Protein AF-A0A969M6L4-F1 (afdb_monomer)

pLDDT: mean 71.06, std 25.22, range [25.69, 98.31]

Mean predicted aligned error: 13.87 Å

Secondary structure (DSSP, 8-state):
---EEEEES-TTSTTTGGGSPTT-BSEEEE-PPPPHHHHHHHHHTTS--TTS-----S-SSPPPPTTHHHHHHHHHHHHBSSEEEEE--GGGHHHHHHHHHHTT-EEEEEEEEEESSPPP-TT-SSPPP-EEEEEEEE-SSS----TTTT--SEEEE--GGGGGTS--SSTTPPPHHHHHHHHHHH--TTPEEEETT-TTSHHHHHHHHTT-EEEEEESSHHHHHHHHHHHHHHHHHHTT--HHHHHHHHHHHHHHHHTS-TTS-TTTHHHHHHHHHHHT-TTS---TTTT-SHHHHHHHHHHHHHHGGGGSPPPPPPGGGS--

Solvent-accessible surface area (backbone atoms only — not comparable to full-atom values): 18231 Å² total; per-residue (Å²): 132,72,53,65,47,63,43,77,36,61,35,82,39,76,87,28,58,73,61,52,57,72,51,67,33,39,22,35,52,35,53,61,59,50,47,63,62,62,44,47,55,38,35,63,64,38,64,83,57,90,93,59,93,74,64,92,43,51,65,97,67,76,46,52,52,80,81,50,50,48,58,52,30,31,48,54,29,45,27,22,45,36,37,38,38,35,44,40,50,84,86,40,49,64,59,53,45,54,31,32,40,76,40,60,18,46,70,74,46,77,29,38,38,36,37,75,61,48,64,76,44,88,82,69,84,57,86,48,77,40,68,44,38,27,45,35,28,34,27,46,89,78,86,86,84,65,66,51,75,87,61,70,64,59,46,78,26,56,54,30,22,68,79,50,82,68,53,60,90,39,99,82,50,65,22,50,67,42,34,37,52,51,49,54,32,61,48,54,75,65,34,36,38,33,18,62,43,34,48,62,27,38,59,51,35,29,21,58,79,60,42,18,19,27,40,32,14,19,65,50,69,67,37,36,53,49,13,51,55,52,40,51,54,50,53,40,62,74,68,69,57,72,50,81,63,51,54,58,50,55,50,54,53,48,48,67,48,52,78,64,67,88,82,83,71,76,75,74,57,59,60,58,58,53,49,51,62,54,66,72,36,82,80,48,72,72,56,71,71,74,53,54,62,83,66,19,53,55,50,49,51,53,48,49,64,73,48,46,61,76,77,48,81,75,77,76,76,65,87,78,74,83,76,128

Radius of gyration: 21.18 Å; Cα contacts (8 Å, |Δi|>4): 499; chains: 1; bounding box: 56×57×50 Å

Sequence (324 aa):
MTHVSLHLGDCLAPGGLAALADRSVGVVITDPPFDERAHRAAVETGERIPGKRSVDGALPFAPLDAQALPELARQLVRVTKRWIVVFVGERQIEAWSQVLEAGGARVVRVGVALRSNPRPQMSGDRPAPAVDPLVIAYAAPGRMKWNGRGKPAWWEAPQARFDTGGKAMHPTQKSLHLMRSLVTDFSEPGELVCDPFAGSGSTAIACVELNRAFLGWEIDPNYHALAGVRIGLARETLQGHGWRNRFLRRWSIGRRSAERGWRARMSGCRSFFFNELVAWAPDTVCSATFWQGADGMLRAIRFMDRYNHLFRPFPRLPSWWTAC

Nearest PDB structures (foldseek):
  5hfj-assembly1_B  TM=8.564E-01  e=9.872E-15  Helicobacter pylori 26695
  5hfj-assembly2_C  TM=8.265E-01  e=4.166E-15  Helicobacter pylori 26695
  5hfj-assembly4_G  TM=8.202E-01  e=3.917E-15  Helicobacter pylori 26695
  8urk-assembly1_B  TM=7.272E-01  e=2.068E-14  Burkholderia cenocepacia
  2zif-assembly1_A  TM=6.450E-01  e=9.442E-13  Thermus thermophilus

Structure (mmCIF, N/CA/C/O backbone):
data_AF-A0A969M6L4-F1
#
_entry.id   AF-A0A969M6L4-F1
#
loop_
_atom_site.group_PDB
_atom_site.id
_atom_site.type_symbol
_atom_site.label_atom_id
_atom_site.label_alt_id
_atom_site.label_comp_id
_atom_site.label_asym_id
_atom_site.label_entity_id
_atom_site.label_seq_id
_atom_site.pdbx_PDB_ins_code
_atom_site.Cartn_x
_atom_site.Cartn_y
_atom_site.Cartn_z
_atom_site.occupancy
_atom_site.B_iso_or_equiv
_atom_site.auth_seq_id
_atom_site.auth_comp_id
_atom_site.auth_asym_id
_atom_site.auth_atom_id
_atom_site.pdbx_PDB_model_num
ATOM 1 N N . MET A 1 1 ? 4.345 -10.763 18.821 1.00 56.38 1 MET A N 1
ATOM 2 C CA . MET A 1 1 ? 4.955 -10.572 17.484 1.00 56.38 1 MET A CA 1
ATOM 3 C C . MET A 1 1 ? 3.926 -9.946 16.560 1.00 56.38 1 MET A C 1
ATOM 5 O O . MET A 1 1 ? 2.743 -10.208 16.731 1.00 56.38 1 MET A O 1
ATOM 9 N N . THR A 1 2 ? 4.358 -9.111 15.621 1.00 74.56 2 THR A N 1
ATOM 10 C CA . THR A 1 2 ? 3.469 -8.411 14.687 1.00 74.56 2 THR A CA 1
ATOM 11 C C . THR A 1 2 ? 2.928 -9.378 13.624 1.00 74.56 2 THR A C 1
ATOM 13 O O . THR A 1 2 ? 3.700 -10.013 12.894 1.00 74.56 2 THR A O 1
ATOM 16 N N . HIS A 1 3 ? 1.602 -9.522 13.555 1.00 89.56 3 HIS A N 1
ATOM 17 C CA . HIS A 1 3 ? 0.924 -10.430 12.626 1.00 89.56 3 HIS A CA 1
ATOM 18 C C . HIS A 1 3 ? 0.999 -9.891 11.188 1.00 89.56 3 HIS A C 1
ATOM 20 O O . HIS A 1 3 ? 0.599 -8.760 10.936 1.00 89.56 3 HIS A O 1
ATOM 26 N N . VAL A 1 4 ? 1.526 -10.681 10.249 1.00 93.31 4 VAL A N 1
ATOM 27 C CA . VAL A 1 4 ? 1.656 -10.317 8.823 1.00 93.31 4 VAL A CA 1
ATOM 28 C C . VAL A 1 4 ? 1.209 -11.509 8.002 1.00 93.31 4 VAL A C 1
ATOM 30 O O . VAL A 1 4 ? 1.794 -12.585 8.138 1.00 93.31 4 VAL A O 1
ATOM 33 N N . SER A 1 5 ? 0.219 -11.288 7.145 1.00 94.50 5 SER A N 1
ATOM 34 C CA . SER A 1 5 ? -0.345 -12.287 6.243 1.00 94.50 5 SER A CA 1
ATOM 35 C C . SER A 1 5 ? -0.292 -11.769 4.812 1.00 94.50 5 SER A C 1
ATOM 37 O O . SER A 1 5 ? -0.778 -10.678 4.523 1.00 94.50 5 SER A O 1
ATOM 39 N N . LEU A 1 6 ? 0.322 -12.548 3.921 1.00 94.25 6 LEU A N 1
ATOM 40 C CA . LEU A 1 6 ? 0.402 -12.255 2.493 1.00 94.25 6 LEU A CA 1
ATOM 41 C C . LEU A 1 6 ? -0.113 -13.464 1.709 1.00 94.25 6 LEU A C 1
ATOM 43 O O . LEU A 1 6 ? 0.488 -14.541 1.753 1.00 94.25 6 LEU A O 1
ATOM 47 N N . HIS A 1 7 ? -1.209 -13.277 0.987 1.00 93.88 7 HIS A N 1
ATOM 48 C CA . HIS A 1 7 ? -1.897 -14.322 0.239 1.00 93.88 7 HIS A CA 1
ATOM 49 C C . HIS A 1 7 ? -1.545 -14.251 -1.250 1.00 93.88 7 HIS A C 1
ATOM 51 O O . HIS A 1 7 ? -1.440 -13.167 -1.818 1.00 93.88 7 HIS A O 1
ATOM 57 N N . LEU A 1 8 ? -1.361 -15.414 -1.876 1.00 92.06 8 LEU A N 1
ATOM 58 C CA . LEU A 1 8 ? -1.207 -15.525 -3.326 1.00 92.06 8 LEU A CA 1
ATOM 59 C C . LEU A 1 8 ? -2.591 -15.659 -3.963 1.00 92.06 8 LEU A C 1
ATOM 61 O O . LEU A 1 8 ? -3.334 -16.576 -3.606 1.00 92.06 8 LEU A O 1
ATOM 65 N N . GLY A 1 9 ? -2.916 -14.783 -4.910 1.00 89.44 9 GLY A N 1
ATOM 66 C CA . GLY A 1 9 ? -4.150 -14.847 -5.691 1.00 89.44 9 GLY A CA 1
ATOM 67 C C . GLY A 1 9 ? -4.829 -13.496 -5.877 1.00 89.44 9 GLY A C 1
ATOM 68 O O . GLY A 1 9 ? -4.320 -12.456 -5.466 1.00 89.44 9 GLY A O 1
ATOM 69 N N . ASP A 1 10 ? -5.999 -13.535 -6.509 1.00 88.69 10 ASP A N 1
ATOM 70 C CA . ASP A 1 10 ? -6.836 -12.360 -6.737 1.00 88.69 10 ASP A CA 1
ATOM 71 C C . ASP A 1 10 ? -7.520 -11.910 -5.434 1.00 88.69 10 ASP A C 1
ATOM 73 O O . ASP A 1 10 ? -8.162 -12.703 -4.738 1.00 88.69 10 ASP A O 1
ATOM 77 N N . CYS A 1 11 ? -7.399 -10.622 -5.113 1.00 90.62 11 CYS A N 1
ATOM 78 C CA . CYS A 1 11 ? -8.032 -10.027 -3.943 1.00 90.62 11 CYS A CA 1
ATOM 79 C C . CYS A 1 11 ? -9.564 -9.945 -4.053 1.00 90.62 11 CYS A C 1
ATOM 81 O O . CYS A 1 11 ? -10.230 -9.835 -3.023 1.00 90.62 11 CYS A O 1
ATOM 83 N N . LEU A 1 12 ? -10.134 -10.024 -5.259 1.00 89.81 12 LEU A N 1
ATOM 84 C CA . LEU A 1 12 ? -11.582 -10.042 -5.494 1.00 89.81 12 LEU A CA 1
ATOM 85 C C . LEU A 1 12 ? -12.170 -11.456 -5.573 1.00 89.81 12 LEU A C 1
ATOM 87 O O . LEU A 1 12 ? -13.391 -11.608 -5.630 1.00 89.81 12 LEU A O 1
ATOM 91 N N . ALA A 1 13 ? -11.337 -12.500 -5.519 1.00 88.81 13 ALA A N 1
ATOM 92 C CA . ALA A 1 13 ? -11.827 -13.870 -5.430 1.00 88.81 13 ALA A CA 1
ATOM 93 C C . ALA A 1 13 ? -12.662 -14.083 -4.144 1.00 88.81 13 ALA A C 1
ATOM 95 O O . ALA A 1 13 ? -12.470 -13.368 -3.157 1.00 88.81 13 ALA A O 1
ATOM 96 N N . PRO A 1 14 ? -13.539 -15.108 -4.082 1.00 86.50 14 PRO A N 1
ATOM 97 C CA . PRO A 1 14 ? -14.382 -15.361 -2.908 1.00 86.50 14 PRO A CA 1
ATOM 98 C C . PRO A 1 14 ? -13.619 -15.499 -1.580 1.00 86.50 14 PRO A C 1
ATOM 100 O O . PRO A 1 14 ? -14.152 -15.144 -0.537 1.00 86.50 14 PRO A O 1
ATOM 103 N N . GLY A 1 15 ? -12.368 -15.977 -1.614 1.00 86.81 15 GLY A N 1
ATOM 104 C CA . GLY A 1 15 ? -11.477 -16.073 -0.447 1.00 86.81 15 GLY A CA 1
ATOM 105 C C . GLY A 1 15 ? -10.629 -14.824 -0.164 1.00 86.81 15 GLY A C 1
ATOM 106 O O . GLY A 1 15 ? -9.764 -14.866 0.708 1.00 86.81 15 GLY A O 1
ATOM 107 N N . GLY A 1 16 ? -10.818 -13.747 -0.928 1.00 91.75 16 GLY A N 1
ATOM 108 C CA . GLY A 1 16 ? -10.107 -12.478 -0.798 1.00 91.75 16 GLY A CA 1
ATOM 109 C C . GLY A 1 16 ? -10.841 -11.485 0.104 1.00 91.75 16 GLY A C 1
ATOM 110 O O . GLY A 1 16 ? -11.293 -11.822 1.199 1.00 91.75 16 GLY A O 1
ATOM 111 N N . LEU A 1 17 ? -10.996 -10.248 -0.366 1.00 93.44 17 LEU A N 1
ATOM 112 C CA . LEU A 1 17 ? -11.657 -9.165 0.365 1.00 93.44 17 LEU A CA 1
ATOM 113 C C . LEU A 1 17 ? -13.103 -9.504 0.741 1.00 93.44 17 LEU A C 1
ATOM 115 O O . LEU A 1 17 ? -13.544 -9.146 1.831 1.00 93.44 17 LEU A O 1
ATOM 119 N N . ALA A 1 18 ? -13.827 -10.225 -0.121 1.00 92.88 18 ALA A N 1
ATOM 120 C CA . ALA A 1 18 ? -15.212 -10.625 0.126 1.00 92.88 18 ALA A CA 1
ATOM 121 C C . ALA A 1 18 ? -15.375 -11.522 1.369 1.00 92.88 18 ALA A C 1
ATOM 123 O O . ALA A 1 18 ? -16.411 -11.454 2.025 1.00 92.88 18 ALA A O 1
ATOM 124 N N . ALA A 1 19 ? -14.351 -12.304 1.728 1.00 94.19 19 ALA A N 1
ATOM 125 C CA . ALA A 1 19 ? -14.365 -13.164 2.913 1.00 94.19 19 ALA A CA 1
ATOM 126 C C . ALA A 1 19 ? -14.129 -12.402 4.227 1.00 94.19 19 ALA A C 1
ATOM 128 O O . ALA A 1 19 ? -14.376 -12.937 5.308 1.00 94.19 19 ALA A O 1
ATOM 129 N N . LEU A 1 20 ? -13.630 -11.165 4.163 1.00 95.38 20 LEU A N 1
ATOM 130 C CA . LEU A 1 20 ? -13.396 -10.363 5.357 1.00 95.38 20 LEU A CA 1
ATOM 131 C C . LEU A 1 20 ? -14.712 -9.838 5.927 1.00 95.38 20 LEU A C 1
ATOM 133 O O . LEU A 1 20 ? -15.581 -9.377 5.186 1.00 95.38 20 LEU A O 1
ATOM 137 N N . ALA A 1 21 ? -14.820 -9.814 7.255 1.00 96.19 21 ALA A N 1
ATOM 138 C CA . ALA A 1 21 ? -15.929 -9.156 7.936 1.00 96.19 21 ALA A CA 1
ATOM 139 C C . ALA A 1 21 ? -15.925 -7.638 7.673 1.00 96.19 21 ALA A C 1
ATOM 141 O O . ALA A 1 21 ? -14.871 -7.024 7.455 1.00 96.19 21 ALA A O 1
ATOM 142 N N . ASP A 1 22 ? -17.104 -7.026 7.732 1.00 95.38 22 ASP A N 1
ATOM 143 C CA . ASP A 1 22 ? -17.261 -5.574 7.649 1.00 95.38 22 ASP A CA 1
ATOM 144 C C . ASP A 1 22 ? -16.424 -4.883 8.724 1.00 95.38 22 ASP A C 1
ATOM 146 O O . ASP A 1 22 ? -16.355 -5.335 9.870 1.00 95.38 22 ASP A O 1
ATOM 150 N N . ARG A 1 23 ? -15.786 -3.767 8.353 1.00 94.94 23 ARG A N 1
ATOM 151 C CA . ARG A 1 23 ? -14.968 -2.962 9.269 1.00 94.94 23 ARG A CA 1
ATOM 152 C C . ARG A 1 23 ? -13.949 -3.816 10.040 1.00 94.94 23 ARG A C 1
ATOM 154 O O . ARG A 1 23 ? -13.765 -3.612 11.235 1.00 94.94 23 ARG A O 1
ATOM 161 N N . SER A 1 24 ? -13.291 -4.779 9.397 1.00 95.56 24 SER A N 1
ATOM 162 C CA . SER A 1 24 ? -12.284 -5.656 10.025 1.00 95.56 24 SER A CA 1
ATOM 163 C C . SER A 1 24 ? -10.863 -5.090 9.960 1.00 95.56 24 SER A C 1
ATOM 165 O O . SER A 1 24 ? -10.065 -5.314 10.873 1.00 95.56 24 SER A O 1
ATOM 167 N N . VAL A 1 25 ? -10.559 -4.286 8.943 1.00 95.81 25 VAL A N 1
ATOM 168 C CA . VAL A 1 25 ? -9.245 -3.679 8.708 1.00 95.81 25 VAL A CA 1
ATOM 169 C C . VAL A 1 25 ? -9.218 -2.264 9.276 1.00 95.81 25 VAL A C 1
ATOM 171 O O . VAL A 1 25 ? -10.181 -1.518 9.137 1.00 95.81 25 VAL A O 1
ATOM 174 N N . GLY A 1 26 ? -8.117 -1.854 9.907 1.00 95.88 26 GLY A N 1
ATOM 175 C CA . GLY A 1 26 ? -7.973 -0.483 10.397 1.00 95.88 26 GLY A CA 1
ATOM 176 C C . GLY A 1 26 ? -7.856 0.525 9.255 1.00 95.88 26 GLY A C 1
ATOM 177 O O . GLY A 1 26 ? -8.662 1.454 9.143 1.00 95.88 26 GLY A O 1
ATOM 178 N N . VAL A 1 27 ? -6.867 0.302 8.390 1.00 97.44 27 VAL A N 1
ATOM 179 C CA . VAL A 1 27 ? -6.468 1.214 7.312 1.00 97.44 27 VAL A CA 1
ATOM 180 C C . VAL A 1 27 ? -6.166 0.427 6.039 1.00 97.44 27 VAL A C 1
ATOM 182 O O . VAL A 1 27 ? -5.540 -0.628 6.103 1.00 97.44 27 VAL A O 1
ATOM 185 N N . VAL A 1 28 ? -6.549 0.963 4.884 1.00 98.25 28 VAL A N 1
ATOM 186 C CA . VAL A 1 28 ? -6.096 0.479 3.573 1.00 98.25 28 VAL A CA 1
ATOM 187 C C . VAL A 1 28 ? -5.068 1.452 3.007 1.00 98.25 28 VAL A C 1
ATOM 189 O O . VAL A 1 28 ? -5.323 2.655 2.951 1.00 98.25 28 VAL A O 1
ATOM 192 N N . ILE A 1 29 ? -3.919 0.930 2.575 1.00 97.75 29 ILE A N 1
ATOM 193 C CA . ILE A 1 29 ? -2.914 1.670 1.802 1.00 97.75 29 ILE A CA 1
ATOM 194 C C . ILE A 1 29 ? -2.524 0.784 0.628 1.00 97.75 29 ILE A C 1
ATOM 196 O O . ILE A 1 29 ? -1.996 -0.301 0.856 1.00 97.75 29 ILE A O 1
ATOM 200 N N . THR A 1 30 ? -2.799 1.216 -0.602 1.00 94.75 30 THR A N 1
ATOM 201 C CA . THR A 1 30 ? -2.643 0.330 -1.760 1.00 94.75 30 THR A CA 1
ATOM 202 C C . THR A 1 30 ? -2.329 1.050 -3.072 1.00 94.75 30 THR A C 1
ATOM 204 O O . THR A 1 30 ? -2.637 2.233 -3.226 1.00 94.75 30 THR A O 1
ATOM 207 N N . ASP A 1 31 ? -1.691 0.333 -3.999 1.00 89.81 31 ASP A N 1
ATOM 208 C CA . ASP A 1 31 ? -1.258 0.788 -5.329 1.00 89.81 31 ASP A CA 1
ATOM 209 C C . ASP A 1 31 ? -1.836 -0.141 -6.414 1.00 89.81 31 ASP A C 1
ATOM 211 O O . ASP A 1 31 ? -1.150 -1.051 -6.881 1.00 89.81 31 ASP A O 1
ATOM 215 N N . PRO A 1 32 ? -3.123 0.021 -6.771 1.00 86.25 32 PRO A N 1
ATOM 216 C CA . PRO A 1 32 ? -3.769 -0.787 -7.796 1.00 86.25 32 PRO A CA 1
ATOM 217 C C . PRO A 1 32 ? -3.114 -0.574 -9.170 1.00 86.25 32 PRO A C 1
ATOM 219 O O . PRO A 1 32 ? -2.570 0.501 -9.440 1.00 86.25 32 PRO A O 1
ATOM 222 N N . PRO A 1 33 ? -3.189 -1.566 -10.075 1.00 76.00 33 PRO A N 1
ATOM 223 C CA . PRO A 1 33 ? -2.650 -1.421 -11.419 1.00 76.00 33 PRO A CA 1
ATOM 224 C C . PRO A 1 33 ? -3.331 -0.264 -12.166 1.00 76.00 33 PRO A C 1
ATOM 226 O O . PRO A 1 33 ? -4.550 -0.084 -12.107 1.00 76.00 33 PRO A O 1
ATOM 229 N N . PHE A 1 34 ? -2.526 0.532 -12.873 1.00 67.12 34 PHE A N 1
ATOM 230 C CA . PHE A 1 34 ? -3.002 1.671 -13.660 1.00 67.12 34 PHE A CA 1
ATOM 231 C C . PHE A 1 34 ? -3.828 1.215 -14.877 1.00 67.12 34 PHE A C 1
ATOM 233 O O . PHE A 1 34 ? -3.833 0.042 -15.247 1.00 67.12 34 PHE A O 1
ATOM 240 N N . ASP A 1 35 ? -4.535 2.153 -15.512 1.00 60.84 35 ASP A N 1
ATOM 241 C CA . ASP A 1 35 ? -5.359 1.870 -16.691 1.00 60.84 35 ASP A CA 1
ATOM 242 C C . ASP A 1 35 ? -4.568 1.300 -17.893 1.00 60.84 35 ASP A C 1
ATOM 244 O O . ASP A 1 35 ? -3.339 1.373 -17.994 1.00 60.84 35 ASP A O 1
ATOM 248 N N . GLU A 1 36 ? -5.302 0.739 -18.857 1.00 51.28 36 GLU A N 1
ATOM 249 C CA . GLU A 1 36 ? -4.756 0.108 -20.066 1.00 51.28 36 GLU A CA 1
ATOM 250 C C . GLU A 1 36 ? -3.864 1.051 -20.899 1.00 51.28 36 GLU A C 1
ATOM 252 O O . GLU A 1 36 ? -2.978 0.606 -21.634 1.00 51.28 36 GLU A O 1
ATOM 257 N N . ARG A 1 37 ? -4.044 2.373 -20.784 1.00 49.59 37 ARG A N 1
ATOM 258 C CA . ARG A 1 37 ? -3.241 3.351 -21.523 1.00 49.59 37 ARG A CA 1
ATOM 259 C C . ARG A 1 37 ? -1.913 3.646 -20.830 1.00 49.59 37 ARG A C 1
ATOM 261 O O . ARG A 1 37 ? -0.912 3.801 -21.525 1.00 49.59 37 ARG A O 1
ATOM 268 N N . ALA A 1 38 ? -1.865 3.673 -19.499 1.00 49.25 38 ALA A N 1
ATOM 269 C CA . ALA A 1 38 ? -0.610 3.697 -18.746 1.00 49.25 38 ALA A CA 1
ATOM 270 C C . ALA A 1 38 ? 0.229 2.437 -19.026 1.00 49.25 38 ALA A C 1
ATOM 272 O O . ALA A 1 38 ? 1.449 2.530 -19.184 1.00 49.25 38 ALA A O 1
ATOM 273 N N . HIS A 1 39 ? -0.433 1.287 -19.205 1.00 50.12 39 HIS A N 1
ATOM 274 C CA . HIS A 1 39 ? 0.196 0.068 -19.718 1.00 50.12 39 HIS A CA 1
ATOM 275 C C . HIS A 1 39 ? 0.739 0.248 -21.144 1.00 50.12 39 HIS A C 1
ATOM 277 O O . HIS A 1 39 ? 1.911 -0.043 -21.378 1.00 50.12 39 HIS A O 1
ATOM 283 N N . ARG A 1 40 ? -0.052 0.797 -22.081 1.00 45.53 40 ARG A N 1
ATOM 284 C CA . ARG A 1 40 ? 0.399 1.081 -23.461 1.00 45.53 40 ARG A CA 1
ATOM 285 C C . ARG A 1 40 ? 1.561 2.079 -23.532 1.00 45.53 40 ARG A C 1
ATOM 287 O O . ARG A 1 40 ? 2.510 1.835 -24.266 1.00 45.53 40 ARG A O 1
ATOM 294 N N . ALA A 1 41 ? 1.567 3.140 -22.724 1.00 46.09 41 ALA A N 1
ATOM 295 C CA . ALA A 1 41 ? 2.666 4.113 -22.686 1.00 46.09 41 ALA A CA 1
ATOM 296 C C . ALA A 1 41 ? 3.995 3.501 -22.186 1.00 46.09 41 ALA A C 1
ATOM 298 O O . ALA A 1 41 ? 5.078 3.893 -22.633 1.00 46.09 41 ALA A O 1
ATOM 299 N N . ALA A 1 42 ? 3.928 2.511 -21.287 1.00 48.28 42 ALA A N 1
ATOM 300 C CA . ALA A 1 42 ? 5.084 1.717 -20.862 1.00 48.28 42 ALA A CA 1
ATOM 301 C C . ALA A 1 42 ? 5.558 0.720 -21.941 1.00 48.28 42 ALA A C 1
ATOM 303 O O . ALA A 1 42 ? 6.704 0.277 -21.906 1.00 48.28 42 ALA A O 1
ATOM 304 N N . VAL A 1 43 ? 4.693 0.357 -22.894 1.00 41.69 43 VAL A N 1
ATOM 305 C CA . VAL A 1 43 ? 5.036 -0.473 -24.061 1.00 41.69 43 VAL A CA 1
ATOM 306 C C . VAL A 1 43 ? 5.669 0.384 -25.164 1.00 41.69 43 VAL A C 1
ATOM 308 O O . VAL A 1 43 ? 6.730 0.025 -25.664 1.00 41.69 43 VAL A O 1
ATOM 311 N N . GLU A 1 44 ? 5.093 1.549 -25.483 1.00 36.59 44 GLU A N 1
ATOM 312 C CA . GLU A 1 44 ? 5.595 2.470 -26.523 1.00 36.59 44 GLU A CA 1
ATOM 313 C C . GLU A 1 44 ? 6.986 3.044 -26.196 1.00 36.59 44 GLU A C 1
ATOM 315 O O . GLU A 1 44 ? 7.825 3.207 -27.077 1.00 36.59 44 GLU A O 1
ATOM 320 N N . THR A 1 45 ? 7.294 3.280 -24.916 1.00 41.19 45 THR A N 1
ATOM 321 C CA . THR A 1 45 ? 8.657 3.658 -24.481 1.00 41.19 45 THR A CA 1
ATOM 322 C C . THR A 1 45 ? 9.694 2.534 -24.635 1.00 41.19 45 THR A C 1
ATOM 324 O O . THR A 1 45 ? 10.894 2.791 -24.505 1.00 41.19 45 THR A O 1
ATOM 327 N N . GLY A 1 46 ? 9.252 1.307 -24.927 1.00 37.09 46 GLY A N 1
ATOM 328 C CA . GLY A 1 46 ? 10.088 0.146 -25.220 1.00 37.09 46 GLY A CA 1
ATOM 329 C C . GLY A 1 46 ? 10.479 -0.017 -26.691 1.00 37.09 46 GLY A C 1
ATOM 330 O O . GLY A 1 46 ? 11.313 -0.881 -26.980 1.00 37.09 46 GLY A O 1
ATOM 331 N N . GLU A 1 47 ? 9.933 0.776 -27.624 1.00 34.34 47 GLU A N 1
ATOM 332 C CA . GLU A 1 47 ? 10.334 0.673 -29.029 1.00 34.34 47 GLU A CA 1
ATOM 333 C C . GLU A 1 47 ? 11.791 1.118 -29.226 1.00 34.34 47 GLU A C 1
ATOM 335 O O . GLU A 1 47 ? 12.254 2.193 -28.833 1.00 34.34 47 GLU A O 1
ATOM 340 N N . ARG A 1 48 ? 12.557 0.189 -29.792 1.00 41.44 48 ARG A N 1
ATOM 341 C CA . ARG A 1 48 ? 14.015 0.154 -29.798 1.00 41.44 48 ARG A CA 1
ATOM 342 C C . ARG A 1 48 ? 14.558 1.151 -30.825 1.00 41.44 48 ARG A C 1
ATOM 344 O O . ARG A 1 48 ? 14.706 0.806 -31.991 1.00 41.44 48 ARG A O 1
ATOM 351 N N . ILE A 1 49 ? 14.923 2.364 -30.407 1.00 46.12 49 ILE A N 1
ATOM 352 C CA . ILE A 1 49 ? 15.734 3.252 -31.258 1.00 46.12 49 ILE A CA 1
ATOM 353 C C . ILE A 1 49 ? 17.182 2.722 -31.256 1.00 46.12 49 ILE A C 1
ATOM 355 O O . ILE A 1 49 ? 17.795 2.661 -30.181 1.00 46.12 49 ILE A O 1
ATOM 359 N N . PRO A 1 50 ? 17.765 2.339 -32.410 1.00 36.44 50 PRO A N 1
ATOM 360 C CA . PRO A 1 50 ? 19.144 1.858 -32.473 1.00 36.44 50 PRO A CA 1
ATOM 361 C C . PRO A 1 50 ? 20.116 2.887 -31.872 1.00 36.44 50 PRO A C 1
ATOM 363 O O . PRO A 1 50 ? 20.144 4.041 -32.288 1.00 36.44 50 PRO A O 1
ATOM 366 N N . GLY A 1 51 ? 20.906 2.481 -30.870 1.00 47.53 51 GLY A N 1
ATOM 367 C CA . GLY A 1 51 ? 21.957 3.314 -30.264 1.00 47.53 51 GLY A CA 1
ATOM 368 C C . GLY A 1 51 ? 21.632 3.980 -28.916 1.00 47.53 51 GLY A C 1
ATOM 369 O O . GLY A 1 51 ? 22.546 4.516 -28.291 1.00 47.53 51 GLY A O 1
ATOM 370 N N . LYS A 1 52 ? 20.394 3.911 -28.398 1.00 40.16 52 LYS A N 1
ATOM 371 C CA . LYS A 1 52 ? 20.062 4.367 -27.027 1.00 40.16 52 LYS A CA 1
ATOM 372 C C . LYS A 1 52 ? 19.799 3.181 -26.087 1.00 40.16 52 LYS A C 1
ATOM 374 O O . LYS A 1 52 ? 19.136 2.220 -26.461 1.00 40.16 52 LYS A O 1
ATOM 379 N N . ARG A 1 53 ? 20.309 3.240 -24.844 1.00 34.12 53 ARG A N 1
ATOM 380 C CA . ARG A 1 53 ? 19.944 2.292 -23.767 1.00 34.12 53 ARG A CA 1
ATOM 381 C C . ARG A 1 53 ? 18.457 2.479 -23.435 1.00 34.12 53 ARG A C 1
ATOM 383 O O . ARG A 1 53 ? 18.115 3.449 -22.763 1.00 34.12 53 ARG A O 1
ATOM 390 N N . SER A 1 54 ? 17.597 1.576 -23.899 1.00 36.84 54 SER A N 1
ATOM 391 C CA . SER A 1 54 ? 16.200 1.490 -23.464 1.00 36.84 54 SER A CA 1
ATOM 392 C C . SER A 1 54 ? 16.117 0.814 -22.091 1.00 36.84 54 SER A C 1
ATOM 394 O O . SER A 1 54 ? 16.924 -0.057 -21.761 1.00 36.84 54 SER A O 1
ATOM 396 N N . VAL A 1 55 ? 15.164 1.252 -21.270 1.00 40.94 55 VAL A N 1
ATOM 397 C CA . VAL A 1 55 ? 14.781 0.583 -20.019 1.00 40.94 55 VAL A CA 1
ATOM 398 C C . VAL A 1 55 ? 13.535 -0.236 -20.343 1.00 40.94 55 VAL A C 1
ATOM 400 O O . VAL A 1 55 ? 12.648 0.299 -20.997 1.00 40.94 55 VAL A O 1
ATOM 403 N N . ASP A 1 56 ? 13.529 -1.511 -19.951 1.00 40.06 56 ASP A N 1
ATOM 404 C CA . ASP A 1 56 ? 12.562 -2.544 -20.352 1.00 40.06 56 ASP A CA 1
ATOM 405 C C . ASP A 1 56 ? 11.106 -2.048 -20.453 1.00 40.06 56 ASP A C 1
ATOM 407 O O . ASP A 1 56 ? 10.555 -1.502 -19.494 1.00 40.06 56 ASP A O 1
ATOM 411 N N . GLY A 1 57 ? 10.521 -2.236 -21.641 1.00 47.75 57 GLY A N 1
ATOM 412 C CA . GLY A 1 57 ? 9.139 -1.905 -21.975 1.00 47.75 57 GLY A CA 1
ATOM 413 C C . GLY A 1 57 ? 8.176 -3.064 -21.715 1.00 47.75 57 GLY A C 1
ATOM 414 O O . GLY A 1 57 ? 8.569 -4.229 -21.760 1.00 47.75 57 GLY A O 1
ATOM 415 N N . ALA A 1 58 ? 6.914 -2.696 -21.491 1.00 43.09 58 ALA A N 1
ATOM 416 C CA . ALA A 1 58 ? 5.782 -3.493 -21.001 1.00 43.09 58 ALA A CA 1
ATOM 417 C C . ALA A 1 58 ? 5.776 -3.762 -19.480 1.00 43.09 58 ALA A C 1
ATOM 419 O O . ALA A 1 58 ? 6.633 -4.453 -18.929 1.00 43.09 58 ALA A O 1
ATOM 420 N N . LEU A 1 59 ? 4.754 -3.231 -18.792 1.00 46.09 59 LEU A N 1
ATOM 421 C CA . LEU A 1 59 ? 4.422 -3.628 -17.419 1.00 46.09 59 LEU A CA 1
ATOM 422 C C . LEU A 1 59 ? 3.853 -5.065 -17.443 1.00 46.09 59 LEU A C 1
ATOM 424 O O . LEU A 1 59 ? 2.953 -5.327 -18.238 1.00 46.09 59 LEU A O 1
ATOM 428 N N . PRO A 1 60 ? 4.335 -5.993 -16.596 1.00 50.41 60 PRO A N 1
ATOM 429 C CA . PRO A 1 60 ? 4.042 -7.429 -16.688 1.00 50.41 60 PRO A CA 1
ATOM 430 C C . PRO A 1 60 ? 2.682 -7.854 -16.101 1.00 50.41 60 PRO A C 1
ATOM 432 O O . PRO A 1 60 ? 2.457 -9.043 -15.907 1.00 50.41 60 PRO A O 1
ATOM 435 N N . PHE A 1 61 ? 1.788 -6.914 -15.790 1.00 50.34 61 PHE A N 1
ATOM 436 C CA . PHE A 1 61 ? 0.490 -7.182 -15.159 1.00 50.34 61 PHE A CA 1
ATOM 437 C C . PHE A 1 61 ? -0.670 -6.635 -16.002 1.00 50.34 61 PHE A C 1
ATOM 439 O O . PHE A 1 61 ? -0.465 -5.770 -16.852 1.00 50.34 61 PHE A O 1
ATOM 446 N N . ALA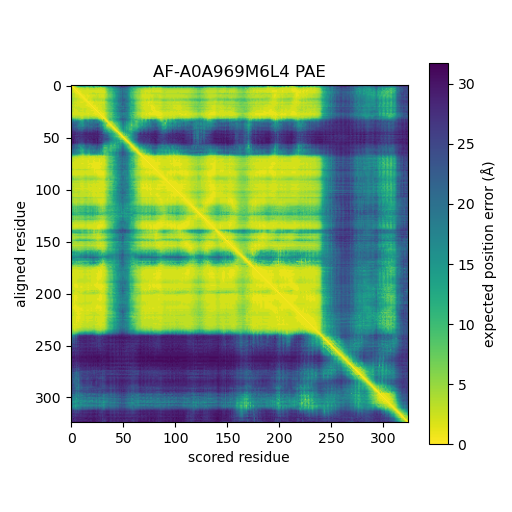 A 1 62 ? -1.879 -7.169 -15.807 1.00 52.28 62 ALA A N 1
ATOM 447 C CA . ALA A 1 62 ? -3.073 -6.689 -16.499 1.00 52.28 62 ALA A CA 1
ATOM 448 C C . ALA A 1 62 ? -3.545 -5.347 -15.898 1.00 52.28 62 ALA A C 1
ATOM 450 O O . ALA A 1 62 ? -3.454 -5.174 -14.678 1.00 52.28 62 ALA A O 1
ATOM 451 N N . PRO A 1 63 ? -4.047 -4.404 -16.717 1.00 57.75 63 PRO A N 1
ATOM 452 C CA . PRO A 1 63 ? -4.655 -3.180 -16.207 1.00 57.75 63 PRO A CA 1
ATOM 453 C C . PRO A 1 63 ? -5.908 -3.503 -15.389 1.00 57.75 63 PRO A C 1
ATOM 455 O O . PRO A 1 63 ? -6.575 -4.511 -15.635 1.00 57.75 63 PRO A O 1
ATOM 458 N N . LEU A 1 64 ? -6.257 -2.632 -14.440 1.00 61.75 64 LEU A N 1
ATOM 459 C CA . LEU A 1 64 ? -7.534 -2.750 -13.740 1.00 61.75 64 LEU A CA 1
ATOM 460 C C . LEU A 1 64 ? -8.673 -2.554 -14.752 1.00 61.75 64 LEU A C 1
ATOM 462 O O . LEU A 1 64 ? -8.785 -1.485 -15.355 1.00 61.75 64 LEU A O 1
ATOM 466 N N . ASP A 1 65 ? -9.507 -3.577 -14.941 1.00 63.50 65 ASP A N 1
ATOM 467 C CA . ASP A 1 65 ? -10.722 -3.460 -15.747 1.00 63.50 65 ASP A CA 1
ATOM 468 C C . ASP A 1 65 ? -11.626 -2.379 -15.130 1.00 63.50 65 ASP A C 1
ATOM 470 O O . ASP A 1 65 ? -11.888 -2.380 -13.922 1.00 63.50 65 ASP A O 1
ATOM 474 N N . ALA A 1 66 ? -12.114 -1.448 -15.952 1.00 59.81 66 ALA A N 1
ATOM 475 C CA . ALA A 1 66 ? -13.039 -0.402 -15.524 1.00 59.81 66 ALA A CA 1
ATOM 476 C C . ALA A 1 66 ? -14.303 -0.983 -14.858 1.00 59.81 66 ALA A C 1
ATOM 478 O O . ALA A 1 66 ? -14.906 -0.325 -14.010 1.00 59.81 66 ALA A O 1
ATOM 479 N N . GLN A 1 67 ? -14.671 -2.225 -15.193 1.00 63.88 67 GLN A N 1
ATOM 480 C CA . GLN A 1 67 ? -15.776 -2.965 -14.578 1.00 63.88 67 GLN A CA 1
ATOM 481 C C . GLN A 1 67 ? -15.463 -3.448 -13.148 1.00 63.88 67 GLN A C 1
ATOM 483 O O . GLN A 1 67 ? -16.369 -3.554 -12.325 1.00 63.88 67 GLN A O 1
ATOM 488 N N . ALA A 1 68 ? -14.193 -3.717 -12.825 1.00 77.31 68 ALA A N 1
ATOM 489 C CA . ALA A 1 68 ? -13.773 -4.234 -11.518 1.00 77.31 68 ALA A CA 1
ATOM 490 C C . ALA A 1 68 ? -13.560 -3.124 -10.473 1.00 77.31 68 ALA A C 1
ATOM 492 O O . ALA A 1 68 ? -13.631 -3.375 -9.268 1.00 77.31 68 ALA A O 1
ATOM 493 N N . LEU A 1 69 ? -13.319 -1.888 -10.923 1.00 85.31 69 LEU A N 1
ATOM 494 C CA . LEU A 1 69 ? -13.034 -0.746 -10.057 1.00 85.31 69 LEU A CA 1
ATOM 495 C C . LEU A 1 69 ? -14.164 -0.434 -9.045 1.00 85.31 69 LEU A C 1
ATOM 497 O O . LEU A 1 69 ? -13.845 -0.271 -7.864 1.00 85.31 69 LEU A O 1
ATOM 501 N N . PRO A 1 70 ? -15.459 -0.386 -9.426 1.00 89.25 70 PRO A N 1
ATOM 502 C CA . PRO A 1 70 ? -16.539 -0.144 -8.468 1.00 89.25 70 PRO A CA 1
ATOM 503 C C . PRO A 1 70 ? -16.647 -1.226 -7.390 1.00 89.25 70 PRO A C 1
ATOM 505 O O . PRO A 1 70 ? -16.823 -0.906 -6.216 1.00 89.25 70 PRO A O 1
ATOM 508 N N . GLU A 1 71 ? -16.504 -2.501 -7.764 1.00 90.88 71 GLU A N 1
ATOM 509 C CA . GLU A 1 71 ? -16.572 -3.612 -6.808 1.00 90.88 71 GLU A CA 1
ATOM 510 C C . GLU A 1 71 ? -15.383 -3.588 -5.844 1.00 90.88 71 GLU A C 1
ATOM 512 O O . GLU A 1 71 ? -15.565 -3.710 -4.632 1.00 90.88 71 GLU A O 1
ATOM 517 N N . LEU A 1 72 ? -14.175 -3.338 -6.355 1.00 92.75 72 LEU A N 1
ATOM 518 C CA . LEU A 1 72 ? -12.991 -3.150 -5.524 1.00 92.75 72 LEU A CA 1
ATOM 519 C C . LEU A 1 72 ? -13.183 -1.999 -4.535 1.00 92.75 72 LEU A C 1
ATOM 521 O O . LEU A 1 72 ? -12.998 -2.191 -3.334 1.00 92.75 72 LEU A O 1
ATOM 525 N N . ALA A 1 73 ? -13.600 -0.822 -5.008 1.00 94.44 73 ALA A N 1
ATOM 526 C CA . ALA A 1 73 ? -13.846 0.330 -4.147 1.00 94.44 73 ALA A CA 1
ATOM 527 C C . ALA A 1 73 ? -14.896 0.016 -3.073 1.00 94.44 73 ALA A C 1
ATOM 529 O O . ALA A 1 73 ? -14.659 0.271 -1.892 1.00 94.44 73 ALA A O 1
ATOM 530 N N . ARG A 1 74 ? -16.011 -0.623 -3.446 1.00 94.62 74 ARG A N 1
ATOM 531 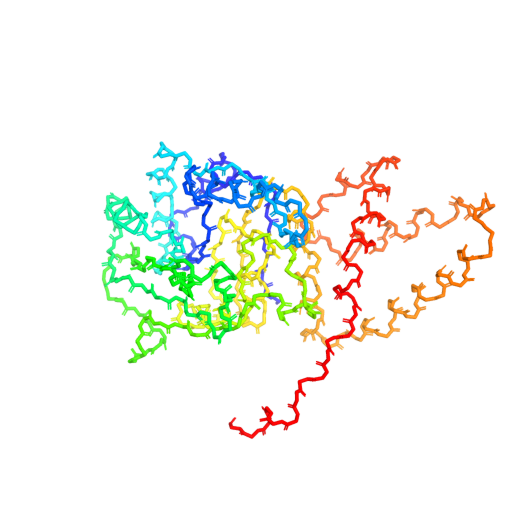C CA . ARG A 1 74 ? -17.055 -1.051 -2.506 1.00 94.62 74 ARG A CA 1
ATOM 532 C C . ARG A 1 74 ? -16.500 -1.975 -1.421 1.00 94.62 74 ARG A C 1
ATOM 534 O O . ARG A 1 74 ? -16.783 -1.769 -0.241 1.00 94.62 74 ARG A O 1
ATOM 541 N N . GLN A 1 75 ? -15.688 -2.965 -1.794 1.00 95.69 75 GLN A N 1
ATOM 542 C CA . GLN A 1 75 ? -15.046 -3.877 -0.844 1.00 95.69 75 GLN A CA 1
ATOM 543 C C . GLN A 1 75 ? -14.073 -3.135 0.078 1.00 95.69 75 GLN A C 1
ATOM 545 O O . GLN A 1 75 ? -14.135 -3.325 1.292 1.00 95.69 75 GLN A O 1
ATOM 550 N N . LEU A 1 76 ? -13.235 -2.242 -0.462 1.00 96.44 76 LEU A N 1
ATOM 551 C CA . LEU A 1 76 ? -12.312 -1.422 0.328 1.00 96.44 76 LEU A CA 1
ATOM 552 C C . LEU A 1 76 ? -13.051 -0.575 1.370 1.00 96.44 76 LEU A C 1
ATOM 554 O O . LEU A 1 76 ? -12.657 -0.556 2.538 1.00 96.44 76 LEU A O 1
ATOM 558 N N . VAL A 1 77 ? -14.140 0.093 0.978 1.00 97.06 77 VAL A N 1
ATOM 559 C CA . VAL A 1 77 ? -14.945 0.902 1.905 1.00 97.06 77 VAL A CA 1
ATOM 560 C C . VAL A 1 77 ? -15.602 0.041 2.978 1.00 97.06 77 VAL A C 1
ATOM 562 O O . VAL A 1 77 ? -15.550 0.392 4.160 1.00 97.06 77 VAL A O 1
ATOM 565 N N . ARG A 1 78 ? -16.155 -1.113 2.592 1.00 96.44 78 ARG A N 1
ATOM 566 C CA . ARG A 1 78 ? -16.815 -2.053 3.506 1.00 96.44 78 ARG A CA 1
ATOM 567 C C . ARG A 1 78 ? -15.873 -2.583 4.589 1.00 96.44 78 ARG A C 1
ATOM 569 O O . ARG A 1 78 ? -16.233 -2.584 5.767 1.00 96.44 78 ARG A O 1
ATOM 576 N N . VAL A 1 79 ? -14.669 -3.028 4.223 1.00 97.00 79 VAL A N 1
ATOM 577 C CA . VAL A 1 79 ? -13.746 -3.688 5.171 1.00 97.00 79 VAL A CA 1
ATOM 578 C C . VAL A 1 79 ? -12.977 -2.705 6.056 1.00 97.00 79 VAL A C 1
ATOM 580 O O . VAL A 1 79 ? -12.496 -3.094 7.119 1.00 97.00 79 VAL A O 1
ATOM 583 N N . THR A 1 80 ? -12.862 -1.437 5.659 1.00 97.56 80 THR A N 1
ATOM 584 C CA . THR A 1 80 ? -11.982 -0.462 6.325 1.00 97.56 80 THR A CA 1
ATOM 585 C C . THR A 1 80 ? -12.680 0.282 7.459 1.00 97.56 80 THR A C 1
ATOM 587 O O . THR A 1 80 ? -13.792 0.768 7.294 1.00 97.56 80 THR A O 1
ATOM 590 N N . LYS A 1 81 ? -12.021 0.453 8.610 1.00 95.81 81 LYS A N 1
ATOM 591 C CA . LYS A 1 81 ? -12.518 1.235 9.758 1.00 95.81 81 LYS A CA 1
ATOM 592 C C . LYS A 1 81 ? -12.228 2.728 9.640 1.00 95.81 81 LYS A C 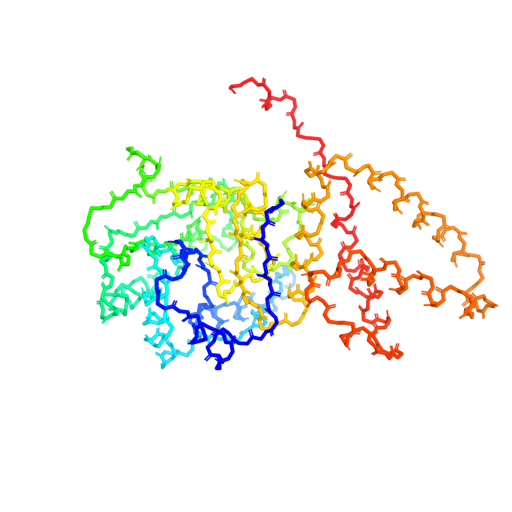1
ATOM 594 O O . LYS A 1 81 ? -12.999 3.527 10.155 1.00 95.81 81 LYS A O 1
ATOM 599 N N . ARG A 1 82 ? -11.094 3.123 9.055 1.00 95.31 82 ARG A N 1
ATOM 600 C CA . ARG A 1 82 ? -10.628 4.520 9.050 1.00 95.31 82 ARG A CA 1
ATOM 601 C C . ARG A 1 82 ? -10.230 4.977 7.655 1.00 95.31 82 ARG A C 1
ATOM 603 O O . ARG A 1 82 ? -11.095 5.329 6.864 1.00 95.31 82 ARG A O 1
ATOM 610 N N . TRP A 1 83 ? -8.934 5.031 7.380 1.00 97.75 83 TRP A N 1
ATOM 611 C CA . TRP A 1 83 ? -8.387 5.665 6.191 1.00 97.75 83 TRP A CA 1
ATOM 612 C C . TRP A 1 83 ? -8.268 4.677 5.042 1.00 97.75 83 TRP A C 1
ATOM 614 O O . TRP A 1 83 ? -7.855 3.536 5.241 1.00 97.75 83 TRP A O 1
ATOM 624 N N . ILE A 1 84 ? -8.590 5.155 3.847 1.00 98.19 84 ILE A N 1
ATOM 625 C CA . ILE A 1 84 ? -8.308 4.489 2.583 1.00 98.19 84 ILE A CA 1
ATOM 626 C C . ILE A 1 84 ? -7.383 5.422 1.811 1.00 98.19 84 ILE A C 1
ATOM 628 O O . ILE A 1 84 ? -7.737 6.570 1.537 1.00 98.19 84 ILE A O 1
ATOM 632 N N . VAL A 1 85 ? -6.188 4.938 1.503 1.00 98.12 85 VAL A N 1
ATOM 633 C CA . VAL A 1 85 ? -5.174 5.661 0.741 1.00 98.12 85 VAL A CA 1
ATOM 634 C C . VAL A 1 85 ? -4.861 4.837 -0.497 1.00 98.12 85 VAL A C 1
ATOM 636 O O . VAL A 1 85 ? -4.331 3.732 -0.392 1.00 98.12 85 VAL A O 1
ATOM 639 N N . VAL A 1 86 ? -5.207 5.369 -1.663 1.00 96.81 86 VAL A N 1
ATOM 640 C CA . VAL A 1 86 ? -5.025 4.681 -2.944 1.00 96.81 86 VAL A CA 1
ATOM 641 C C . VAL A 1 86 ? -4.076 5.500 -3.800 1.00 96.81 86 VAL A C 1
ATOM 643 O O . VAL A 1 86 ? -4.339 6.678 -4.042 1.00 96.81 86 VAL A O 1
ATOM 646 N N . PHE A 1 87 ? -2.976 4.905 -4.251 1.00 94.44 87 PHE A N 1
ATOM 647 C CA . PHE A 1 87 ? -2.161 5.494 -5.310 1.00 94.44 87 PHE A CA 1
ATOM 648 C C . PHE A 1 87 ? -2.897 5.369 -6.640 1.00 94.44 87 PHE A C 1
ATOM 650 O O . PHE A 1 87 ? -3.469 4.326 -6.947 1.00 94.44 87 PHE A O 1
ATOM 657 N N . VAL A 1 88 ? -2.913 6.441 -7.425 1.00 91.06 88 VAL A N 1
ATOM 658 C CA . VAL A 1 88 ? -3.698 6.491 -8.662 1.00 91.06 88 VAL A CA 1
ATOM 659 C C . VAL A 1 88 ? -2.930 7.192 -9.768 1.00 91.06 88 VAL A C 1
ATOM 661 O O . VAL A 1 88 ? -2.058 8.024 -9.515 1.00 91.06 88 VAL A O 1
ATOM 664 N N . GLY A 1 89 ? -3.260 6.875 -11.020 1.00 86.38 89 GLY A N 1
ATOM 665 C CA . GLY A 1 89 ? -2.789 7.665 -12.153 1.00 86.38 89 GLY A CA 1
ATOM 666 C C . GLY A 1 89 ? -3.473 9.031 -12.161 1.00 86.38 89 GLY A C 1
ATOM 667 O O . GLY A 1 89 ? -4.613 9.153 -11.717 1.00 86.38 89 GLY A O 1
ATOM 668 N N . GLU A 1 90 ? -2.821 10.055 -12.716 1.00 83.81 90 GLU A N 1
ATOM 669 C CA . GLU A 1 90 ? -3.366 11.426 -12.776 1.00 83.81 90 GLU A CA 1
ATOM 670 C C . GLU A 1 90 ? -4.788 11.483 -13.359 1.00 83.81 90 GLU A C 1
ATOM 672 O O . GLU A 1 90 ? -5.643 12.213 -12.868 1.00 83.81 90 GLU A O 1
ATOM 677 N N . ARG A 1 91 ? -5.075 10.659 -14.373 1.00 82.56 91 ARG A N 1
ATOM 678 C CA . ARG A 1 91 ? -6.394 10.595 -15.025 1.00 82.56 91 ARG A CA 1
ATOM 679 C C . ARG A 1 91 ? -7.433 9.781 -14.254 1.00 82.56 91 ARG A C 1
ATOM 681 O O . ARG A 1 91 ? -8.615 9.877 -14.561 1.00 82.56 91 ARG A O 1
ATOM 688 N N . GLN A 1 92 ? -7.007 8.988 -13.274 1.00 86.56 92 GLN A N 1
ATOM 689 C CA . GLN A 1 92 ? -7.880 8.112 -12.494 1.00 86.56 92 GLN A CA 1
ATOM 690 C C . GLN A 1 92 ? -8.324 8.748 -11.167 1.00 86.56 92 GLN A C 1
ATOM 692 O O . GLN A 1 92 ? -9.140 8.155 -10.470 1.00 86.56 92 GLN A O 1
ATOM 697 N N . ILE A 1 93 ? -7.825 9.942 -10.818 1.00 91.50 93 ILE A N 1
ATOM 698 C CA . ILE A 1 93 ? -8.161 10.646 -9.567 1.00 91.50 93 ILE A CA 1
ATOM 699 C C . ILE A 1 93 ? -9.679 10.804 -9.405 1.00 91.50 93 ILE A C 1
ATOM 701 O O . ILE A 1 93 ? -10.232 10.436 -8.367 1.00 91.50 93 ILE A O 1
ATOM 705 N N . GLU A 1 94 ? -10.348 11.316 -10.439 1.00 91.88 94 GLU A N 1
ATOM 706 C CA . GLU A 1 94 ? -11.798 11.544 -10.447 1.00 91.88 94 GLU A CA 1
ATOM 707 C C . GLU A 1 94 ? -12.559 10.218 -10.327 1.00 91.88 94 GLU A C 1
ATOM 709 O O . GLU A 1 94 ? -13.401 10.058 -9.447 1.00 91.88 94 GLU A O 1
ATOM 714 N N . ALA A 1 95 ? -12.198 9.232 -11.156 1.00 90.88 95 ALA A N 1
ATOM 715 C CA . ALA A 1 95 ? -12.847 7.925 -11.177 1.00 90.88 95 ALA A CA 1
ATOM 716 C C . ALA A 1 95 ? -12.767 7.228 -9.811 1.00 90.88 95 ALA A C 1
ATOM 718 O O . ALA A 1 95 ? -13.785 6.767 -9.303 1.00 90.88 95 ALA A O 1
ATOM 719 N N . TRP A 1 96 ? -11.584 7.208 -9.185 1.00 93.38 96 TRP A N 1
ATOM 720 C CA . TRP A 1 96 ? -11.393 6.654 -7.842 1.00 93.38 96 TRP A CA 1
ATOM 721 C C . TRP A 1 96 ? -12.181 7.407 -6.776 1.00 93.38 96 TRP A C 1
ATOM 723 O O . TRP A 1 96 ? -12.750 6.779 -5.884 1.00 93.38 96 TRP A O 1
ATOM 733 N N . SER A 1 97 ? -12.231 8.736 -6.867 1.00 95.50 97 SER A N 1
ATOM 734 C CA . SER A 1 97 ? -12.991 9.552 -5.919 1.00 95.50 97 SER A CA 1
ATOM 735 C C . SER A 1 97 ? -14.480 9.205 -5.982 1.00 95.50 97 SER A C 1
ATOM 737 O O . SER A 1 97 ? -15.071 8.866 -4.959 1.00 95.5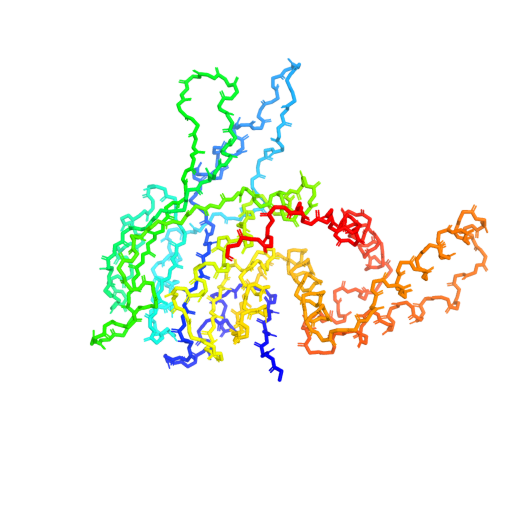0 97 SER A O 1
ATOM 739 N N . GLN A 1 98 ? -15.050 9.158 -7.188 1.00 94.81 98 GLN A N 1
ATOM 740 C CA . GLN A 1 98 ? -16.464 8.848 -7.405 1.00 94.81 98 GLN A CA 1
ATOM 741 C C . GLN A 1 98 ? -16.844 7.443 -6.918 1.00 94.81 98 GLN A C 1
ATOM 743 O O . GLN A 1 98 ? -17.857 7.286 -6.238 1.00 94.81 98 GLN A O 1
ATOM 748 N N . VAL A 1 99 ? -16.039 6.411 -7.209 1.00 94.44 99 VAL A N 1
ATOM 749 C CA . VAL A 1 99 ? -16.366 5.039 -6.770 1.00 94.44 99 VAL A CA 1
ATOM 750 C C . VAL A 1 99 ? -16.215 4.846 -5.259 1.00 94.44 99 VAL A C 1
ATOM 752 O O . VAL A 1 99 ? -16.969 4.075 -4.666 1.00 94.44 99 VAL A O 1
ATOM 755 N N . LEU A 1 100 ? -15.280 5.549 -4.610 1.00 96.06 100 LEU A N 1
ATOM 756 C CA . LEU A 1 100 ? -15.136 5.513 -3.151 1.00 96.06 100 LEU A CA 1
ATOM 757 C C . LEU A 1 100 ? -16.317 6.210 -2.463 1.00 96.06 100 LEU A C 1
ATOM 759 O O . LEU A 1 100 ? -16.828 5.692 -1.468 1.00 96.06 100 LEU A O 1
ATOM 763 N N . GLU A 1 101 ? -16.780 7.338 -3.005 1.00 96.00 101 GLU A N 1
ATOM 764 C CA . GLU A 1 101 ? -17.972 8.035 -2.507 1.00 96.00 101 GLU A CA 1
ATOM 765 C C . GLU A 1 101 ? -19.249 7.229 -2.729 1.00 96.00 101 GLU A C 1
ATOM 767 O O . GLU A 1 101 ? -20.049 7.091 -1.803 1.00 96.00 101 GLU A O 1
ATOM 772 N N . ALA A 1 102 ? -19.401 6.601 -3.898 1.00 94.62 102 ALA A N 1
ATOM 773 C CA . ALA A 1 102 ? -20.501 5.676 -4.168 1.00 94.62 102 ALA A CA 1
ATOM 774 C C . ALA A 1 102 ? -20.499 4.471 -3.208 1.00 94.62 102 ALA A C 1
ATOM 776 O O . ALA A 1 102 ? -21.559 3.974 -2.831 1.00 94.62 102 ALA A O 1
ATOM 777 N N . GLY A 1 103 ? -19.316 4.027 -2.765 1.00 92.81 103 GLY A N 1
ATOM 778 C CA . GLY A 1 103 ? -19.154 3.006 -1.726 1.00 92.81 103 GLY A CA 1
ATOM 779 C C . GLY A 1 103 ? -19.465 3.488 -0.301 1.00 92.81 103 GLY A C 1
ATOM 780 O O . GLY A 1 103 ? -19.494 2.667 0.616 1.00 92.81 103 GLY A O 1
ATOM 781 N N . GLY A 1 104 ? -19.696 4.789 -0.095 1.00 94.19 104 GLY A N 1
ATOM 782 C CA . GLY A 1 104 ? -20.025 5.398 1.197 1.00 94.19 104 GLY A CA 1
ATOM 783 C C . GLY A 1 104 ? -18.832 5.964 1.976 1.00 94.19 104 GLY A C 1
ATOM 784 O O . GLY A 1 104 ? -18.988 6.324 3.145 1.00 94.19 104 GLY A O 1
ATOM 785 N N . ALA A 1 105 ? -17.641 6.045 1.376 1.00 96.44 105 ALA A N 1
ATOM 786 C CA . ALA A 1 105 ? -16.519 6.757 1.981 1.00 96.44 105 ALA A CA 1
ATOM 787 C C . ALA A 1 105 ? -16.617 8.260 1.706 1.00 96.44 105 ALA A C 1
ATOM 789 O O . ALA A 1 105 ? -17.163 8.697 0.702 1.00 96.44 105 ALA A O 1
ATOM 790 N N . ARG A 1 106 ? -16.025 9.072 2.581 1.00 96.62 106 ARG A N 1
ATOM 791 C CA . ARG A 1 106 ? -15.833 10.500 2.317 1.00 96.62 106 ARG A CA 1
ATOM 792 C C . ARG A 1 106 ? -14.454 10.712 1.717 1.00 96.62 106 ARG A C 1
ATOM 794 O O . ARG A 1 106 ? -13.463 10.506 2.425 1.00 96.62 106 ARG A O 1
ATOM 801 N N . VAL A 1 107 ? -14.370 11.156 0.466 1.00 97.00 107 VAL A N 1
ATOM 802 C CA . VAL A 1 107 ? -13.095 11.606 -0.103 1.00 97.00 107 VAL A CA 1
ATOM 803 C C . VAL A 1 107 ? -12.694 12.901 0.595 1.00 97.00 107 VAL A C 1
ATOM 805 O O . VAL A 1 107 ? -13.479 13.832 0.749 1.00 97.00 107 VAL A O 1
ATOM 808 N N . VAL A 1 108 ? -11.472 12.928 1.119 1.00 96.06 108 VAL A N 1
ATOM 809 C CA . VAL A 1 108 ? -10.987 14.024 1.963 1.00 96.06 108 VAL A CA 1
ATOM 810 C C . VAL A 1 108 ? -10.125 14.985 1.162 1.00 96.06 108 VAL A C 1
ATOM 812 O O . VAL A 1 108 ? -10.190 16.190 1.399 1.00 96.06 108 VAL A O 1
ATOM 815 N N . ARG A 1 109 ? -9.262 14.456 0.285 1.00 95.06 109 ARG A N 1
ATOM 816 C CA . ARG A 1 109 ? -8.379 15.227 -0.604 1.00 95.06 109 ARG A CA 1
ATOM 817 C C . ARG A 1 109 ? -7.585 14.318 -1.536 1.00 95.06 109 ARG A C 1
ATOM 819 O O . ARG A 1 109 ? -7.404 13.131 -1.265 1.00 95.06 109 ARG A O 1
ATOM 826 N N . VAL A 1 110 ? -7.008 14.942 -2.555 1.00 97.25 110 VAL A N 1
ATOM 827 C CA . VAL A 1 110 ? -5.900 14.381 -3.327 1.00 97.25 110 VAL A CA 1
ATOM 828 C C . VAL A 1 110 ? -4.590 14.661 -2.587 1.00 97.25 110 VAL A C 1
ATOM 830 O O . VAL A 1 110 ? -4.341 15.788 -2.155 1.00 97.25 110 VAL A O 1
ATOM 833 N N . GLY A 1 111 ? -3.777 13.626 -2.402 1.00 96.81 111 GLY A N 1
ATOM 834 C CA . GLY A 1 111 ? -2.414 13.718 -1.891 1.00 96.81 111 GLY A CA 1
ATOM 835 C C . GLY A 1 111 ? -1.374 13.559 -2.998 1.00 96.81 111 GLY A C 1
ATOM 836 O O . GLY A 1 111 ? -1.693 13.132 -4.108 1.00 96.81 111 GLY A O 1
ATOM 837 N N . VAL A 1 112 ? -0.117 13.886 -2.694 1.00 95.69 112 VAL A N 1
ATOM 838 C CA . VAL A 1 112 ? 0.986 13.826 -3.666 1.00 95.69 112 VAL A CA 1
ATOM 839 C C . VAL A 1 112 ? 2.219 13.162 -3.057 1.00 95.69 112 VAL A C 1
ATOM 841 O O . VAL A 1 112 ? 2.779 13.652 -2.079 1.00 95.69 112 VAL A O 1
ATOM 844 N N . ALA A 1 113 ? 2.695 12.076 -3.659 1.00 94.56 113 ALA A N 1
ATOM 845 C CA . ALA A 1 113 ? 4.017 11.538 -3.370 1.00 94.56 113 ALA A CA 1
ATOM 846 C C . ALA A 1 113 ? 5.031 12.121 -4.364 1.00 94.56 113 ALA A C 1
ATOM 848 O O . ALA A 1 113 ? 4.999 11.825 -5.557 1.00 94.56 113 ALA A O 1
ATOM 849 N N . LEU A 1 114 ? 5.926 12.971 -3.871 1.00 92.06 114 LEU A N 1
ATOM 850 C CA . LEU A 1 114 ? 6.993 13.611 -4.630 1.00 92.06 114 LEU A CA 1
ATOM 851 C C . LEU A 1 114 ? 8.224 12.708 -4.644 1.00 92.06 114 LEU A C 1
ATOM 853 O O . LEU A 1 114 ? 8.731 12.293 -3.599 1.00 92.06 114 LEU A O 1
ATOM 857 N N . ARG A 1 115 ? 8.750 12.433 -5.835 1.00 87.31 115 ARG A N 1
ATOM 858 C CA . ARG A 1 115 ? 10.060 11.799 -5.982 1.00 87.31 115 ARG A CA 1
ATOM 859 C C . ARG A 1 115 ? 11.130 12.865 -5.775 1.00 87.31 115 ARG A C 1
ATOM 861 O O . ARG A 1 115 ? 11.223 13.774 -6.590 1.00 87.31 115 ARG A O 1
ATOM 868 N N . SER A 1 116 ? 11.970 12.720 -4.750 1.00 86.69 116 SER A N 1
ATOM 869 C CA . SER A 1 116 ? 13.087 13.651 -4.485 1.00 86.69 116 SER A CA 1
ATOM 870 C C . SER A 1 116 ? 14.195 13.583 -5.540 1.00 86.69 116 SER A C 1
ATOM 872 O O . SER A 1 116 ? 15.020 14.480 -5.680 1.00 86.69 116 SER A O 1
ATOM 874 N N . ASN A 1 117 ? 14.231 12.494 -6.306 1.00 83.81 117 ASN A N 1
ATOM 875 C CA . ASN A 1 117 ? 15.191 12.268 -7.376 1.00 83.81 117 ASN A CA 1
ATOM 876 C C . ASN A 1 117 ? 14.494 11.693 -8.614 1.00 83.81 117 ASN A C 1
ATOM 878 O O . ASN A 1 117 ? 14.756 10.543 -8.985 1.00 83.81 117 ASN A O 1
ATOM 882 N N . PRO A 1 118 ? 13.578 12.447 -9.248 1.00 82.56 118 PRO A N 1
ATOM 883 C CA . PRO A 1 118 ? 12.828 11.953 -10.391 1.00 82.56 118 PRO A CA 1
ATOM 884 C C . PRO A 1 118 ? 13.787 11.621 -11.537 1.00 82.56 118 PRO A C 1
ATOM 886 O O . PRO A 1 118 ? 14.884 12.175 -11.646 1.00 82.56 118 PRO A O 1
ATOM 889 N N . ARG A 1 119 ? 13.407 10.666 -12.391 1.00 77.38 119 ARG A N 1
ATOM 890 C CA . ARG A 1 119 ? 14.223 10.391 -13.577 1.00 77.38 119 ARG A CA 1
ATOM 891 C C . ARG A 1 119 ? 14.117 11.592 -14.515 1.00 77.38 119 ARG A C 1
ATOM 893 O O . ARG A 1 119 ? 12.995 11.989 -14.804 1.00 77.38 119 ARG A O 1
ATOM 900 N N . PRO A 1 120 ? 15.234 12.150 -15.003 1.00 81.88 120 PRO A N 1
ATOM 901 C CA . PRO A 1 120 ? 15.167 13.234 -15.970 1.00 81.88 120 PRO A CA 1
ATOM 902 C C . PRO A 1 120 ? 14.510 12.748 -17.268 1.00 81.88 120 PRO A C 1
ATOM 904 O O . PRO A 1 120 ? 14.681 11.591 -17.668 1.00 81.88 120 PRO A O 1
ATOM 907 N N . GLN A 1 121 ? 13.779 13.640 -17.940 1.00 82.75 121 GLN A N 1
ATOM 908 C CA . GLN A 1 121 ? 13.220 13.367 -19.260 1.00 82.75 121 GLN A CA 1
ATOM 909 C C . GLN A 1 121 ? 14.361 13.411 -20.281 1.00 82.75 121 GLN A C 1
ATOM 911 O O . GLN A 1 121 ? 14.740 14.474 -20.761 1.00 82.75 121 GLN A O 1
ATOM 916 N N . MET A 1 122 ? 14.930 12.247 -20.600 1.00 76.38 122 MET A N 1
ATOM 917 C CA . MET A 1 122 ? 16.134 12.142 -21.438 1.00 76.38 122 MET A CA 1
ATOM 918 C C . MET A 1 122 ? 15.953 12.675 -22.867 1.00 76.38 122 MET A C 1
ATOM 920 O O . MET A 1 122 ? 16.939 12.987 -23.528 1.00 76.38 122 MET A O 1
ATOM 924 N N . SER A 1 123 ? 14.721 12.737 -23.369 1.00 83.75 123 SER A N 1
ATOM 925 C CA . SER A 1 123 ? 14.388 13.318 -24.676 1.00 83.75 123 SER A CA 1
ATOM 926 C C . SER A 1 123 ? 14.307 14.846 -24.659 1.00 83.75 123 SER A C 1
ATOM 928 O O . SER A 1 123 ? 14.434 15.444 -25.720 1.00 83.75 123 SER A O 1
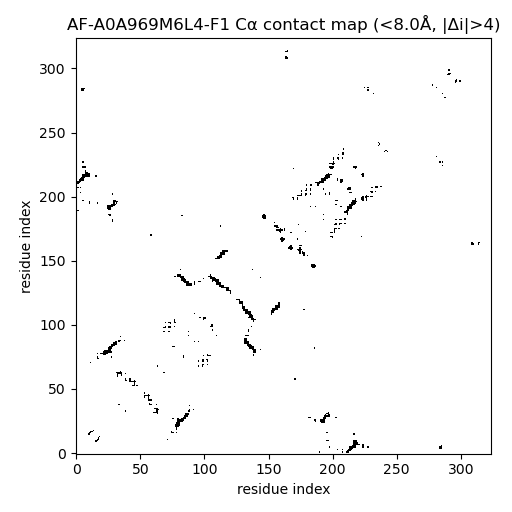ATOM 930 N N . GLY A 1 124 ? 14.097 15.475 -23.496 1.00 84.75 124 GLY A N 1
ATOM 931 C CA . GLY A 1 124 ? 13.934 16.931 -23.371 1.00 84.75 124 GLY A CA 1
ATOM 932 C C . GLY A 1 124 ? 12.666 17.513 -24.017 1.00 84.75 124 GLY A C 1
ATOM 933 O O . GLY A 1 124 ? 12.505 18.725 -24.041 1.00 84.75 124 GLY A O 1
ATOM 934 N N . ASP A 1 125 ? 11.763 16.673 -24.522 1.00 86.56 125 ASP A N 1
ATOM 935 C CA . ASP A 1 125 ? 10.536 17.048 -25.244 1.00 86.56 125 ASP A CA 1
ATOM 936 C C . ASP A 1 125 ? 9.383 17.493 -24.327 1.00 86.56 125 ASP A C 1
ATOM 938 O O . ASP A 1 125 ? 8.420 18.096 -24.793 1.00 86.56 125 ASP A O 1
ATOM 942 N N . ARG A 1 126 ? 9.456 17.181 -23.027 1.00 87.19 126 ARG A N 1
ATOM 943 C CA . ARG A 1 126 ? 8.429 17.493 -22.020 1.00 87.19 126 ARG A CA 1
ATOM 944 C C . ARG A 1 126 ? 8.986 17.435 -20.592 1.00 87.19 126 ARG A C 1
ATOM 946 O O . ARG A 1 126 ? 10.072 16.893 -20.382 1.00 87.19 126 ARG A O 1
ATOM 953 N N . PRO A 1 127 ? 8.263 17.957 -19.586 1.00 86.00 127 PRO A N 1
ATOM 954 C CA . PRO A 1 127 ? 8.640 17.782 -18.188 1.00 86.00 127 PRO A CA 1
ATOM 955 C C . PRO A 1 127 ? 8.661 16.306 -17.775 1.00 86.00 127 PRO A C 1
ATOM 957 O O . PRO A 1 127 ? 7.822 15.511 -18.201 1.00 86.00 127 PRO A O 1
ATOM 960 N N . ALA A 1 128 ? 9.612 15.948 -16.914 1.00 83.06 128 ALA A N 1
ATOM 961 C CA . ALA A 1 128 ? 9.674 14.611 -16.344 1.00 83.06 128 ALA A CA 1
ATOM 962 C C . ALA A 1 128 ? 8.555 14.403 -15.310 1.00 83.06 128 ALA A C 1
ATOM 964 O O . ALA A 1 128 ? 8.358 15.270 -14.454 1.00 83.06 128 ALA A O 1
ATOM 965 N N . PRO A 1 129 ? 7.874 13.244 -15.305 1.00 83.06 129 PRO A N 1
ATOM 966 C CA . PRO A 1 129 ? 6.943 12.921 -14.238 1.00 83.06 129 PRO A CA 1
ATOM 967 C C . PRO A 1 129 ? 7.712 12.756 -12.921 1.00 83.06 129 PRO A C 1
ATOM 969 O O . PRO A 1 129 ? 8.617 11.922 -12.804 1.00 83.06 129 PRO A O 1
ATOM 972 N N . ALA A 1 130 ? 7.346 13.558 -11.923 1.00 86.38 130 ALA A N 1
ATOM 973 C CA . ALA A 1 130 ? 7.994 13.568 -10.612 1.00 86.38 130 ALA A CA 1
ATOM 974 C C . ALA A 1 130 ? 7.061 13.147 -9.475 1.00 86.38 130 ALA A C 1
ATOM 976 O O . ALA A 1 130 ? 7.537 12.773 -8.406 1.00 86.38 130 ALA A O 1
ATOM 977 N N . VAL A 1 131 ? 5.753 13.132 -9.712 1.00 89.25 131 VAL A N 1
ATOM 978 C CA . VAL A 1 131 ? 4.749 12.873 -8.682 1.00 89.25 131 VAL A CA 1
ATOM 979 C C . VAL A 1 131 ? 4.012 11.567 -8.931 1.00 89.25 131 VAL A C 1
ATOM 981 O O . VAL A 1 131 ? 3.889 11.147 -10.080 1.00 89.25 131 VAL A O 1
ATOM 984 N N . ASP A 1 132 ? 3.548 10.950 -7.850 1.00 90.50 132 ASP A N 1
ATOM 985 C CA . ASP A 1 132 ? 2.530 9.904 -7.855 1.00 90.50 132 ASP A CA 1
ATOM 986 C C . ASP A 1 132 ? 1.320 10.433 -7.050 1.00 90.50 132 ASP A C 1
ATOM 988 O O . ASP A 1 132 ? 1.458 10.686 -5.845 1.00 90.50 132 ASP A O 1
ATOM 992 N N . PRO A 1 133 ? 0.155 10.663 -7.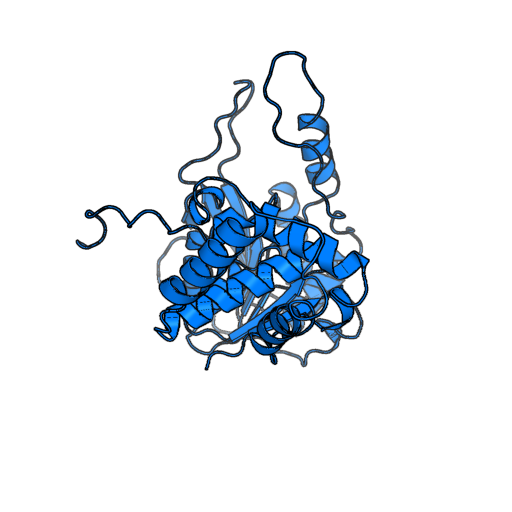681 1.00 94.12 133 PRO A N 1
ATOM 993 C CA . PRO A 1 133 ? -1.054 11.095 -6.982 1.00 94.12 133 PRO A CA 1
ATOM 994 C C . PRO A 1 133 ? -1.617 10.028 -6.035 1.00 94.12 133 PRO A C 1
ATOM 996 O O . PRO A 1 133 ? -1.501 8.826 -6.281 1.00 94.12 133 PRO A O 1
ATOM 999 N N . LEU A 1 134 ? -2.284 10.481 -4.972 1.00 96.38 134 LEU A N 1
ATOM 1000 C CA . LEU A 1 134 ? -3.044 9.637 -4.054 1.00 96.38 134 LEU A CA 1
ATOM 1001 C C . LEU A 1 134 ? -4.473 10.159 -3.908 1.00 96.38 134 LEU A C 1
ATOM 1003 O O . LEU A 1 134 ? -4.674 11.362 -3.763 1.00 96.38 134 LEU A O 1
ATOM 1007 N N . VAL A 1 135 ? -5.454 9.268 -3.838 1.00 97.69 135 VAL A N 1
ATOM 1008 C CA . VAL A 1 135 ? -6.791 9.590 -3.324 1.00 97.69 135 VAL A CA 1
ATOM 1009 C C . VAL A 1 135 ? -6.842 9.184 -1.855 1.00 97.69 135 VAL A C 1
ATOM 1011 O O . VAL A 1 135 ? -6.556 8.037 -1.507 1.00 97.69 135 VAL A O 1
ATOM 1014 N N . ILE A 1 136 ? -7.174 10.141 -0.984 1.00 98.12 136 ILE A N 1
ATOM 1015 C CA . ILE A 1 136 ? -7.281 9.930 0.462 1.00 98.12 136 ILE A CA 1
ATOM 1016 C C . ILE A 1 136 ? -8.751 10.041 0.849 1.00 98.12 136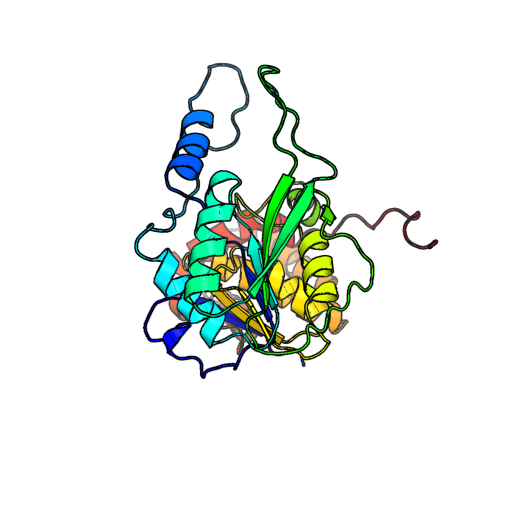 ILE A C 1
ATOM 1018 O O . ILE A 1 136 ? -9.347 11.118 0.757 1.00 98.12 136 ILE A O 1
ATOM 1022 N N . ALA A 1 137 ? -9.317 8.940 1.328 1.00 97.81 137 ALA A N 1
ATOM 1023 C CA . ALA A 1 137 ? -10.700 8.853 1.768 1.00 97.81 137 ALA A CA 1
ATOM 1024 C C . ALA A 1 137 ? -10.805 8.322 3.203 1.00 97.81 137 ALA A C 1
ATOM 1026 O O . ALA A 1 137 ? -9.881 7.708 3.746 1.00 97.81 137 ALA A O 1
ATOM 1027 N N . TYR A 1 138 ? -11.950 8.571 3.831 1.00 97.44 138 TYR A N 1
ATOM 1028 C CA . TYR A 1 138 ? -12.280 8.079 5.160 1.00 97.44 138 TYR A CA 1
ATOM 1029 C C . TYR A 1 138 ? -13.545 7.226 5.095 1.00 97.44 138 TYR A C 1
ATOM 1031 O O . TYR A 1 138 ? -14.601 7.701 4.685 1.00 97.44 138 TYR A O 1
ATOM 1039 N N . ALA A 1 139 ? -13.425 5.962 5.484 1.00 94.69 139 ALA A N 1
ATOM 1040 C CA . ALA A 1 139 ? -14.451 4.950 5.288 1.00 94.69 139 ALA A CA 1
ATOM 1041 C C . ALA A 1 139 ? -15.580 5.022 6.325 1.00 94.69 139 ALA A C 1
ATOM 1043 O O . ALA A 1 139 ? -16.704 4.620 6.024 1.00 94.69 139 ALA A O 1
ATOM 1044 N N . ALA A 1 140 ? -15.285 5.438 7.561 1.00 83.75 140 ALA A N 1
ATOM 1045 C CA . ALA A 1 140 ? -16.262 5.434 8.648 1.00 83.75 140 ALA A CA 1
ATOM 1046 C C . ALA A 1 140 ? -17.045 6.750 8.746 1.00 83.75 140 ALA A C 1
ATOM 1048 O O . ALA A 1 140 ? -16.479 7.829 8.541 1.00 83.75 140 ALA A O 1
ATOM 1049 N N . PRO A 1 141 ? -18.326 6.694 9.150 1.00 78.44 141 PRO A N 1
ATOM 1050 C CA . PRO A 1 141 ? -19.045 7.890 9.554 1.00 78.44 141 PRO A CA 1
ATOM 1051 C C . PRO A 1 141 ? -18.404 8.491 10.817 1.00 78.44 141 PRO A C 1
ATOM 1053 O O . PRO A 1 141 ? -17.950 7.775 11.708 1.00 78.44 141 PRO A O 1
ATOM 1056 N N . GLY A 1 142 ? -18.374 9.823 10.905 1.00 82.94 142 GLY A N 1
ATOM 1057 C CA . GLY A 1 142 ? -17.942 10.546 12.105 1.00 82.94 142 GLY A CA 1
ATOM 1058 C C . GLY A 1 142 ? -16.616 11.305 11.984 1.00 82.94 142 GLY A C 1
ATOM 1059 O O . GLY A 1 142 ? -16.225 11.789 10.911 1.00 82.94 142 GLY A O 1
ATOM 1060 N N . ARG A 1 143 ? -15.963 11.499 13.140 1.00 88.12 143 ARG A N 1
ATOM 1061 C CA . ARG A 1 143 ? -14.777 12.354 13.280 1.00 88.12 143 ARG A CA 1
ATOM 1062 C C . ARG A 1 143 ? -13.520 11.637 12.796 1.00 88.12 143 ARG A C 1
ATOM 1064 O O . ARG A 1 143 ? -13.148 10.587 13.307 1.00 88.12 143 ARG A O 1
ATOM 1071 N N . MET A 1 144 ? -12.817 12.275 11.869 1.00 93.75 144 MET A N 1
ATOM 1072 C CA . MET A 1 144 ? -11.544 11.787 11.345 1.00 93.75 144 MET A CA 1
ATOM 1073 C C . MET A 1 144 ? -10.430 11.940 12.386 1.00 93.75 144 MET A C 1
ATOM 1075 O O . MET A 1 144 ? -10.225 13.027 12.927 1.00 93.75 144 MET A O 1
ATOM 1079 N N . LYS A 1 145 ? -9.684 10.858 12.636 1.00 90.69 145 LYS A N 1
ATOM 1080 C CA . LYS A 1 145 ? -8.457 10.870 13.447 1.00 90.69 145 LYS A CA 1
ATOM 1081 C C . LYS A 1 145 ? -7.248 10.638 12.549 1.00 90.69 145 LYS A C 1
ATOM 1083 O O . LYS A 1 145 ? -7.073 9.526 12.047 1.00 90.69 145 LYS A O 1
ATOM 1088 N N . TRP A 1 146 ? -6.428 11.668 12.374 1.00 93.75 146 TRP A N 1
ATOM 1089 C CA . TRP A 1 146 ? -5.213 11.638 11.561 1.00 93.75 146 TRP A CA 1
ATOM 1090 C C . TRP A 1 146 ? -3.964 11.889 12.412 1.00 93.75 146 TRP A C 1
ATOM 1092 O O . TRP A 1 146 ? -3.991 12.757 13.286 1.00 93.75 146 TRP A O 1
ATOM 1102 N N . ASN A 1 147 ? -2.875 11.163 12.141 1.00 94.19 147 ASN A N 1
ATOM 1103 C CA . ASN A 1 147 ? -1.659 11.223 12.959 1.00 94.19 147 ASN A CA 1
ATOM 1104 C C . ASN A 1 147 ? -0.670 12.287 12.469 1.00 94.19 147 ASN A C 1
ATOM 1106 O O . ASN A 1 147 ? 0.152 12.758 13.252 1.00 94.19 147 ASN A O 1
ATOM 1110 N N . GLY A 1 148 ? -0.798 12.733 11.214 1.00 90.31 148 GLY A N 1
ATOM 1111 C CA . GLY A 1 148 ? 0.062 13.767 10.628 1.00 90.31 148 GLY A CA 1
ATOM 1112 C C . GLY A 1 148 ? -0.219 15.198 11.112 1.00 90.31 148 GLY A C 1
ATOM 1113 O O . GLY A 1 148 ? 0.464 16.130 10.696 1.00 90.31 148 GLY A O 1
ATOM 1114 N N . ARG A 1 149 ? -1.181 15.402 12.024 1.00 88.88 149 ARG A N 1
ATOM 1115 C CA . ARG A 1 149 ? -1.498 16.704 12.647 1.00 88.88 149 ARG A CA 1
ATOM 1116 C C . ARG A 1 149 ? -1.803 17.798 11.611 1.00 88.88 149 ARG A C 1
ATOM 1118 O O . ARG A 1 149 ? -2.847 17.743 10.978 1.00 88.88 149 ARG A O 1
ATOM 1125 N N . GLY A 1 150 ? -0.938 18.805 11.482 1.00 88.50 150 GLY A N 1
ATOM 1126 C CA . GLY A 1 150 ? -1.062 19.911 10.525 1.00 88.50 150 GLY A CA 1
ATOM 1127 C C . GLY A 1 150 ? -0.239 19.715 9.252 1.00 88.50 150 GLY A C 1
ATOM 1128 O O . GLY A 1 150 ? -0.087 20.659 8.482 1.00 88.50 150 GLY A O 1
ATOM 1129 N N . LYS A 1 151 ? 0.337 18.523 9.044 1.00 93.94 151 LYS A N 1
ATOM 1130 C CA . LYS A 1 151 ? 1.151 18.236 7.866 1.00 93.94 151 LYS A CA 1
ATOM 1131 C C . LYS A 1 151 ? 0.305 18.430 6.587 1.00 93.94 151 LYS A C 1
ATOM 1133 O O . LYS A 1 151 ? -0.908 18.199 6.582 1.00 93.94 151 LYS A O 1
ATOM 1138 N N . PRO A 1 152 ? 0.899 18.893 5.487 1.00 94.88 152 PRO A N 1
ATOM 1139 C CA . PRO A 1 152 ? 0.220 18.891 4.199 1.00 94.88 152 PRO A CA 1
ATOM 1140 C C . PRO A 1 152 ? 0.096 17.460 3.648 1.00 94.88 152 PRO A C 1
ATOM 1142 O O . PRO A 1 152 ? 0.828 16.558 4.047 1.00 94.88 152 PRO A O 1
ATOM 1145 N N . ALA A 1 153 ? -0.822 17.236 2.706 1.00 95.81 153 ALA A N 1
ATOM 1146 C CA . ALA A 1 153 ? -1.027 15.925 2.080 1.00 95.81 153 ALA A CA 1
ATOM 1147 C C . ALA A 1 153 ? 0.015 15.624 0.989 1.00 95.81 153 ALA A C 1
ATOM 1149 O O . ALA A 1 153 ? -0.330 15.175 -0.103 1.00 95.81 153 ALA A O 1
ATOM 1150 N N . TRP A 1 154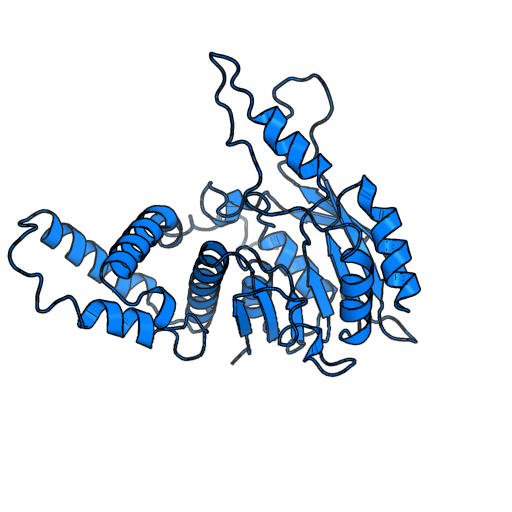 ? 1.287 15.900 1.271 1.00 95.69 154 TRP A N 1
ATOM 1151 C CA . TRP A 1 154 ? 2.387 15.510 0.408 1.00 95.69 154 TRP A CA 1
ATOM 1152 C C . TRP A 1 154 ? 3.497 14.811 1.185 1.00 95.69 154 TRP A C 1
ATOM 1154 O O . TRP A 1 154 ? 3.721 15.055 2.374 1.00 95.69 154 TRP A O 1
ATOM 1164 N N . TRP A 1 155 ? 4.179 13.910 0.487 1.00 95.81 155 TRP A N 1
ATOM 1165 C CA . TRP A 1 155 ? 5.270 13.106 1.017 1.00 95.81 155 TRP A CA 1
ATOM 1166 C C . TRP A 1 155 ? 6.396 13.085 0.010 1.00 95.81 155 TRP A C 1
ATOM 1168 O O . TRP A 1 155 ? 6.186 12.723 -1.141 1.00 95.81 155 TRP A O 1
ATOM 1178 N N . GLU A 1 156 ? 7.591 13.450 0.442 1.00 93.12 156 GLU A N 1
ATOM 1179 C CA . GLU A 1 156 ? 8.776 13.376 -0.396 1.00 93.12 156 GLU A CA 1
ATOM 1180 C C . GLU A 1 156 ? 9.559 12.097 -0.085 1.00 93.12 156 GLU A C 1
ATOM 1182 O O . GLU A 1 156 ? 9.791 11.767 1.078 1.00 93.12 156 GLU A O 1
ATOM 1187 N N . ALA A 1 157 ? 9.955 11.354 -1.119 1.00 89.44 157 ALA A N 1
ATOM 1188 C CA . ALA A 1 157 ? 10.748 10.140 -0.967 1.00 89.44 157 ALA A CA 1
ATOM 1189 C C . ALA A 1 157 ? 11.662 9.893 -2.181 1.00 89.44 157 ALA A C 1
ATOM 1191 O O . ALA A 1 157 ? 11.305 10.237 -3.311 1.00 89.44 157 ALA A O 1
ATOM 1192 N N . PRO A 1 158 ? 12.825 9.240 -2.000 1.00 85.50 158 PRO A N 1
ATOM 1193 C CA . PRO A 1 158 ? 13.647 8.804 -3.125 1.00 85.50 158 PRO A CA 1
ATOM 1194 C C . PRO A 1 158 ? 12.986 7.639 -3.874 1.00 85.50 158 PRO A C 1
ATOM 1196 O O . PRO A 1 158 ? 12.193 6.891 -3.305 1.00 85.50 158 PRO A O 1
ATOM 1199 N N . GLN A 1 159 ? 13.366 7.418 -5.135 1.00 79.50 159 GLN A N 1
ATOM 1200 C CA . GLN A 1 159 ? 12.949 6.239 -5.906 1.00 79.50 159 GLN A CA 1
ATOM 1201 C C . GLN A 1 159 ? 13.292 4.920 -5.188 1.00 79.50 159 GLN A C 1
ATOM 1203 O O . GLN A 1 159 ? 14.389 4.756 -4.657 1.00 79.50 159 GLN A O 1
ATOM 1208 N N . ALA A 1 160 ? 12.422 3.916 -5.307 1.00 77.19 160 ALA A N 1
ATOM 1209 C CA . ALA A 1 160 ? 12.592 2.629 -4.627 1.00 77.19 160 ALA A CA 1
ATOM 1210 C C . ALA A 1 160 ? 13.863 1.849 -5.001 1.00 77.19 160 ALA A C 1
ATOM 1212 O O . ALA A 1 160 ? 14.323 1.003 -4.244 1.00 77.19 160 ALA A O 1
ATOM 1213 N N . ARG A 1 161 ? 14.491 2.141 -6.149 1.00 67.25 161 ARG A N 1
ATOM 1214 C CA . ARG A 1 161 ? 15.788 1.540 -6.520 1.00 67.25 161 ARG A CA 1
ATOM 1215 C C . ARG A 1 161 ? 16.891 1.815 -5.492 1.00 67.25 161 ARG A C 1
ATOM 1217 O O . ARG A 1 161 ? 17.867 1.073 -5.442 1.00 67.25 161 ARG A O 1
ATOM 1224 N N . PHE A 1 162 ? 16.767 2.890 -4.714 1.00 63.34 162 PHE A N 1
ATOM 1225 C CA . PHE A 1 162 ? 17.724 3.224 -3.662 1.00 63.34 162 PHE A CA 1
ATOM 1226 C C . PHE A 1 162 ? 17.534 2.359 -2.408 1.00 63.34 162 PHE A C 1
ATOM 1228 O O . PHE A 1 162 ? 18.479 2.222 -1.638 1.00 63.34 162 PHE A O 1
ATOM 1235 N N . ASP A 1 163 ? 16.392 1.677 -2.272 1.00 64.00 163 ASP A N 1
ATOM 1236 C CA . ASP A 1 163 ? 16.142 0.720 -1.190 1.00 64.00 163 ASP A CA 1
ATOM 1237 C C . ASP A 1 163 ? 16.954 -0.579 -1.356 1.00 64.00 163 ASP A C 1
ATOM 1239 O O . ASP A 1 163 ? 17.095 -1.347 -0.414 1.00 64.00 163 ASP A O 1
ATOM 1243 N N . THR A 1 164 ? 17.482 -0.858 -2.550 1.00 58.12 164 THR A N 1
ATOM 1244 C CA . THR A 1 164 ? 18.114 -2.146 -2.909 1.00 58.12 164 THR A CA 1
ATOM 1245 C C . THR A 1 164 ? 19.497 -1.989 -3.545 1.00 58.12 164 THR A C 1
ATOM 1247 O O . THR A 1 164 ? 19.990 -2.889 -4.228 1.00 58.12 164 THR A O 1
ATOM 1250 N N . GLY A 1 165 ? 20.144 -0.835 -3.359 1.00 57.56 165 GLY A N 1
ATOM 1251 C CA . GLY A 1 165 ? 21.483 -0.589 -3.906 1.00 57.56 165 GLY A CA 1
ATOM 1252 C C . GLY A 1 165 ? 21.518 -0.375 -5.425 1.00 57.56 165 GLY A C 1
ATOM 1253 O O . GLY A 1 165 ? 22.523 -0.676 -6.065 1.00 57.56 165 GLY A O 1
ATOM 1254 N N . GLY A 1 166 ? 20.437 0.147 -6.013 1.00 55.16 166 GLY A N 1
ATOM 1255 C CA . GLY A 1 166 ? 20.420 0.692 -7.375 1.00 55.16 166 GLY A CA 1
ATOM 1256 C C . GLY A 1 166 ? 19.506 -0.015 -8.381 1.00 55.16 166 GLY A C 1
ATOM 1257 O O . GLY A 1 166 ? 19.426 0.447 -9.521 1.00 55.16 166 GLY A O 1
ATOM 1258 N N . LYS A 1 167 ? 18.791 -1.087 -8.005 1.00 58.00 167 LYS A N 1
ATOM 1259 C CA . LYS A 1 167 ? 17.874 -1.821 -8.905 1.00 58.00 167 LYS A CA 1
ATOM 1260 C C . LYS A 1 167 ? 16.491 -2.017 -8.288 1.00 58.00 167 LYS A C 1
ATOM 1262 O O . LYS A 1 167 ? 16.352 -2.756 -7.321 1.00 58.00 167 LYS A O 1
ATOM 1267 N N . ALA A 1 168 ? 15.465 -1.402 -8.875 1.00 57.94 168 ALA A N 1
ATOM 1268 C CA . ALA A 1 168 ? 14.082 -1.694 -8.498 1.00 57.94 168 ALA A CA 1
ATOM 1269 C C . ALA A 1 168 ? 13.752 -3.164 -8.808 1.00 57.94 168 ALA A C 1
ATOM 1271 O O . ALA A 1 168 ? 14.182 -3.689 -9.836 1.00 57.94 168 ALA A O 1
ATOM 1272 N N . MET A 1 169 ? 13.019 -3.824 -7.914 1.00 64.38 169 MET A N 1
ATOM 1273 C CA . MET A 1 169 ? 12.666 -5.242 -8.058 1.00 64.38 169 MET A CA 1
ATOM 1274 C C . MET A 1 169 ? 11.281 -5.458 -8.661 1.00 64.38 169 MET A C 1
ATOM 1276 O O . MET A 1 169 ? 11.010 -6.530 -9.198 1.00 64.38 169 MET A O 1
ATOM 1280 N N . HIS A 1 170 ? 10.426 -4.441 -8.561 1.00 60.72 170 HIS A N 1
ATOM 1281 C CA . HIS A 1 170 ? 9.129 -4.362 -9.217 1.00 60.72 170 HIS A CA 1
ATOM 1282 C C . HIS A 1 170 ? 9.099 -3.110 -10.108 1.00 60.72 170 HIS A C 1
ATOM 1284 O O . HIS A 1 170 ? 9.632 -2.075 -9.688 1.00 60.72 170 HIS A O 1
ATOM 1290 N N . PRO A 1 171 ? 8.490 -3.169 -11.307 1.00 60.62 171 PRO A N 1
ATOM 1291 C CA . PRO A 1 171 ? 8.411 -2.032 -12.225 1.00 60.62 171 PRO A CA 1
ATOM 1292 C C . PRO A 1 171 ? 7.839 -0.767 -11.577 1.00 60.62 171 PRO A C 1
ATOM 1294 O O . PRO A 1 171 ? 8.382 0.321 -11.757 1.00 60.62 171 PRO A O 1
ATOM 1297 N N . THR A 1 172 ? 6.805 -0.928 -10.750 1.00 69.69 172 THR A N 1
ATOM 1298 C CA . THR A 1 172 ? 6.138 0.151 -9.999 1.00 69.69 172 THR A CA 1
ATOM 1299 C C . THR A 1 172 ? 6.457 0.123 -8.500 1.00 69.69 172 THR A C 1
ATOM 1301 O O . THR A 1 172 ? 5.657 0.560 -7.681 1.00 69.69 172 THR A O 1
ATOM 1304 N N . GLN A 1 173 ? 7.620 -0.409 -8.096 1.00 77.06 173 GLN A N 1
ATOM 1305 C CA . GLN A 1 173 ? 7.979 -0.487 -6.675 1.00 77.06 173 GLN A CA 1
ATOM 1306 C C . GLN A 1 173 ? 7.896 0.893 -5.999 1.00 77.06 173 GLN A C 1
ATOM 1308 O O . GLN A 1 173 ? 8.636 1.812 -6.363 1.00 77.06 173 GLN A O 1
ATOM 1313 N N . LYS A 1 174 ? 7.064 1.012 -4.958 1.00 84.75 174 LYS A N 1
ATOM 1314 C CA . LYS A 1 174 ? 7.053 2.184 -4.075 1.00 84.75 174 LYS A CA 1
ATOM 1315 C C . LYS A 1 174 ? 8.201 2.128 -3.070 1.00 84.75 174 LYS A C 1
ATOM 1317 O O . LYS A 1 174 ? 8.575 1.057 -2.576 1.00 84.75 174 LYS A O 1
ATOM 1322 N N . SER A 1 175 ? 8.759 3.305 -2.801 1.00 87.25 175 SER A N 1
ATOM 1323 C CA . SER A 1 175 ? 9.870 3.501 -1.870 1.00 87.25 175 SER A CA 1
ATOM 1324 C C . SER A 1 175 ? 9.474 3.092 -0.460 1.00 87.25 175 SER A C 1
ATOM 1326 O O . SER A 1 175 ? 8.404 3.471 0.020 1.00 87.25 175 SER A O 1
ATOM 1328 N N . LEU A 1 176 ? 10.342 2.360 0.232 1.00 88.69 176 LEU A N 1
ATOM 1329 C CA . LEU A 1 176 ? 10.091 1.978 1.618 1.00 88.69 176 LEU A CA 1
ATOM 1330 C C . LEU A 1 176 ? 10.011 3.210 2.531 1.00 88.69 176 LEU A C 1
ATOM 1332 O O . LEU A 1 176 ? 9.228 3.220 3.477 1.00 88.69 176 LEU A O 1
ATOM 1336 N N . HIS A 1 177 ? 10.760 4.274 2.219 1.00 88.69 177 HIS A N 1
ATOM 1337 C CA . HIS A 1 177 ? 10.656 5.547 2.934 1.00 88.69 177 HIS A CA 1
ATOM 1338 C C . HIS A 1 177 ? 9.238 6.129 2.848 1.00 88.69 177 HIS A C 1
ATOM 1340 O O . HIS A 1 177 ? 8.646 6.455 3.874 1.00 88.69 177 HIS A O 1
ATOM 1346 N N . LEU A 1 178 ? 8.670 6.169 1.637 1.00 93.94 178 LEU A N 1
ATOM 1347 C CA . LEU A 1 178 ? 7.305 6.643 1.405 1.00 93.94 178 LEU A CA 1
ATOM 1348 C C . LEU A 1 178 ? 6.285 5.809 2.188 1.00 93.94 178 LEU A C 1
ATOM 1350 O O . LEU A 1 178 ? 5.447 6.363 2.899 1.00 93.94 178 LEU A O 1
ATOM 1354 N N . MET A 1 179 ? 6.387 4.478 2.106 1.00 96.19 179 MET A N 1
ATOM 1355 C CA . MET A 1 179 ? 5.446 3.587 2.788 1.00 96.19 179 MET A CA 1
ATOM 1356 C C . MET A 1 179 ? 5.521 3.722 4.310 1.00 96.19 179 MET A C 1
ATOM 1358 O O . MET A 1 179 ? 4.480 3.737 4.961 1.00 96.19 179 MET A O 1
ATOM 1362 N N . ARG A 1 180 ? 6.715 3.907 4.892 1.00 95.50 180 ARG A N 1
ATOM 1363 C CA . ARG A 1 180 ? 6.858 4.188 6.332 1.00 95.50 180 ARG A CA 1
ATOM 1364 C C . ARG A 1 180 ? 6.147 5.474 6.738 1.00 95.50 180 ARG A C 1
ATOM 1366 O O . ARG A 1 180 ? 5.469 5.489 7.767 1.00 95.50 180 ARG A O 1
ATOM 1373 N N . SER A 1 181 ? 6.281 6.541 5.949 1.00 96.25 181 SER A N 1
ATOM 1374 C CA . SER A 1 181 ? 5.602 7.804 6.245 1.00 96.25 181 SER A CA 1
ATOM 1375 C C . SER A 1 181 ? 4.083 7.661 6.176 1.00 96.25 181 SER A C 1
ATOM 1377 O O . SER A 1 181 ? 3.397 8.094 7.097 1.00 96.25 181 SER A O 1
ATOM 1379 N N . LEU A 1 182 ? 3.555 7.002 5.140 1.00 97.56 182 LEU A N 1
ATOM 1380 C CA . LEU A 1 182 ? 2.113 6.778 5.002 1.00 97.56 182 LEU A CA 1
ATOM 1381 C C . LEU A 1 182 ? 1.564 5.889 6.126 1.00 97.56 182 LEU A C 1
ATOM 1383 O O . LEU A 1 182 ? 0.581 6.252 6.768 1.00 97.56 182 LEU A O 1
ATOM 1387 N N . VAL A 1 183 ? 2.224 4.768 6.432 1.00 97.69 183 VAL A N 1
ATOM 1388 C CA . VAL A 1 183 ? 1.819 3.892 7.545 1.00 97.69 183 VAL A CA 1
ATOM 1389 C C . VAL A 1 183 ? 1.829 4.663 8.867 1.00 97.69 183 VAL A C 1
ATOM 1391 O O . VAL A 1 183 ? 0.884 4.546 9.644 1.00 97.69 183 VAL A O 1
ATOM 1394 N N . THR A 1 184 ? 2.837 5.499 9.117 1.00 97.19 184 THR A N 1
ATOM 1395 C CA . THR A 1 184 ? 2.902 6.329 10.332 1.00 97.19 184 THR A CA 1
ATOM 1396 C C . THR A 1 184 ? 1.751 7.338 10.406 1.00 97.19 184 THR A C 1
ATOM 1398 O O . THR A 1 184 ? 1.106 7.460 11.449 1.00 97.19 184 THR A O 1
ATOM 1401 N N . ASP A 1 185 ? 1.468 8.034 9.304 1.00 97.50 185 ASP A N 1
ATOM 1402 C CA . ASP A 1 185 ? 0.497 9.132 9.272 1.00 97.50 185 ASP A CA 1
ATOM 1403 C C . ASP A 1 185 ? -0.960 8.639 9.315 1.00 97.50 185 ASP A C 1
ATOM 1405 O O . ASP A 1 185 ? -1.836 9.333 9.843 1.00 97.50 185 ASP A O 1
ATOM 14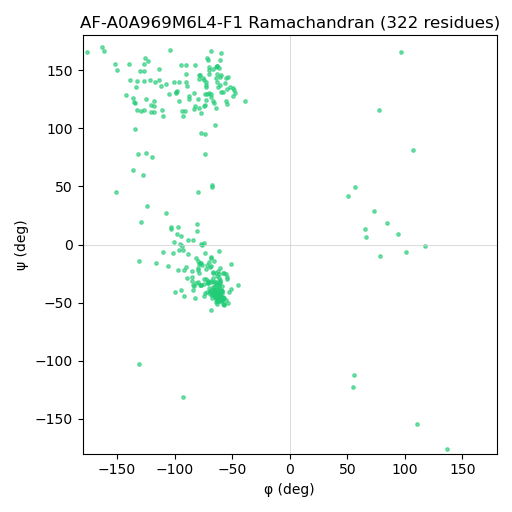09 N N . PHE A 1 186 ? -1.230 7.446 8.778 1.00 97.38 186 PHE A N 1
ATOM 1410 C CA . PHE A 1 186 ? -2.588 6.920 8.642 1.00 97.38 186 PHE A CA 1
ATOM 1411 C C . PHE A 1 186 ? -2.944 5.810 9.635 1.00 97.38 186 PHE A C 1
ATOM 1413 O O . PHE A 1 186 ? -4.137 5.612 9.863 1.00 97.38 186 PHE A O 1
ATOM 1420 N N . SER A 1 187 ? -1.970 5.139 10.266 1.00 97.00 187 SER A N 1
ATOM 1421 C CA . SER A 1 187 ? -2.220 4.010 11.179 1.00 97.00 187 SER A CA 1
ATOM 1422 C C . SER A 1 187 ? -1.572 4.147 12.561 1.00 97.00 187 SER A C 1
ATOM 1424 O O . SER A 1 187 ? -0.539 4.799 12.738 1.00 97.00 187 SER A O 1
ATOM 1426 N N . GLU A 1 188 ? -2.151 3.466 13.546 1.00 95.75 188 GLU A N 1
ATOM 1427 C CA . GLU A 1 188 ? -1.629 3.340 14.910 1.00 95.75 188 GLU A CA 1
ATOM 1428 C C . GLU A 1 188 ? -0.792 2.062 15.090 1.00 95.75 188 GLU A C 1
ATOM 1430 O O . GLU A 1 188 ? -1.008 1.075 14.385 1.00 95.75 188 GLU A O 1
ATOM 1435 N N . PRO A 1 189 ? 0.150 2.023 16.049 1.00 95.25 189 PRO A N 1
ATOM 1436 C CA . PRO A 1 189 ? 0.802 0.777 16.445 1.00 95.25 189 PRO A CA 1
ATOM 1437 C C . PRO A 1 189 ? -0.217 -0.324 16.781 1.00 95.25 189 PRO A C 1
ATOM 1439 O O . PRO A 1 189 ? -1.203 -0.083 17.473 1.00 95.25 189 PRO A O 1
ATOM 1442 N N . GLY A 1 190 ? 0.023 -1.537 16.284 1.00 95.25 190 GLY A N 1
ATOM 1443 C CA . GLY A 1 190 ? -0.866 -2.694 16.426 1.00 95.25 190 GLY A CA 1
ATOM 1444 C C . GLY A 1 190 ? -2.081 -2.704 15.490 1.00 95.25 190 GLY A C 1
ATOM 1445 O O . GLY A 1 190 ? -2.753 -3.729 15.396 1.00 95.25 190 GLY A O 1
ATOM 1446 N N . GLU A 1 191 ? -2.362 -1.614 14.772 1.00 96.00 191 GLU A N 1
ATOM 1447 C CA . GLU A 1 191 ? -3.477 -1.550 13.828 1.00 96.00 191 GLU A CA 1
ATOM 1448 C C . GLU A 1 191 ? -3.216 -2.426 12.594 1.00 96.00 191 GLU A C 1
ATOM 1450 O O . GLU A 1 191 ? -2.074 -2.585 12.155 1.00 96.00 191 GLU A O 1
ATOM 1455 N N . LEU A 1 192 ? -4.288 -3.005 12.044 1.00 97.81 192 LEU A N 1
ATOM 1456 C CA . LEU A 1 192 ? -4.231 -3.808 10.828 1.00 97.81 192 LEU A CA 1
ATOM 1457 C C . LEU A 1 192 ? -4.262 -2.909 9.589 1.00 97.81 192 LEU A C 1
ATOM 1459 O O . LEU A 1 192 ? -5.265 -2.234 9.338 1.00 97.81 192 LEU A O 1
ATOM 1463 N N . VAL A 1 193 ? -3.178 -2.948 8.816 1.00 98.31 193 VAL A N 1
ATOM 1464 C CA . VAL A 1 193 ? -3.043 -2.305 7.507 1.00 98.31 193 VAL A CA 1
ATOM 1465 C C . VAL A 1 193 ? -3.284 -3.339 6.409 1.00 98.31 193 VAL A C 1
ATOM 1467 O O . VAL A 1 193 ? -2.693 -4.418 6.440 1.00 98.31 193 VAL A O 1
ATOM 1470 N N . CYS A 1 194 ? -4.139 -3.015 5.442 1.00 98.06 194 CYS A N 1
ATOM 1471 C CA . CYS A 1 194 ? -4.423 -3.873 4.297 1.00 98.06 194 CYS A CA 1
ATOM 1472 C C . CYS A 1 194 ? -3.890 -3.281 2.990 1.00 98.06 194 CYS A C 1
ATOM 1474 O O . CYS A 1 194 ? -4.107 -2.100 2.713 1.00 98.06 194 CYS A O 1
ATOM 1476 N N . ASP A 1 195 ? -3.270 -4.126 2.169 1.00 97.31 195 ASP A N 1
ATOM 1477 C CA . ASP A 1 195 ? -2.838 -3.805 0.808 1.00 97.31 195 ASP A CA 1
ATOM 1478 C C . ASP A 1 195 ? -3.220 -4.945 -0.160 1.00 97.31 195 ASP A C 1
ATOM 1480 O O . ASP A 1 195 ? -2.540 -5.975 -0.201 1.00 97.31 195 ASP A O 1
ATOM 1484 N N . PRO A 1 196 ? -4.323 -4.809 -0.919 1.00 94.38 196 PRO A N 1
ATOM 1485 C CA . PRO A 1 196 ? -4.759 -5.830 -1.876 1.00 94.38 196 PRO A CA 1
ATOM 1486 C C . PRO A 1 196 ? -3.844 -6.013 -3.093 1.00 94.38 196 PRO A C 1
ATOM 1488 O O . PRO A 1 196 ? -4.016 -6.986 -3.821 1.00 94.38 196 PRO A O 1
ATOM 1491 N N . PHE A 1 197 ? -2.893 -5.099 -3.305 1.00 93.06 197 PHE A N 1
ATOM 1492 C CA . PHE A 1 197 ? -1.936 -5.107 -4.413 1.00 93.06 197 PHE A CA 1
ATOM 1493 C C . PHE A 1 197 ? -0.518 -4.985 -3.849 1.00 93.06 197 PHE A C 1
ATOM 1495 O O . PHE A 1 197 ? 0.215 -4.032 -4.115 1.00 93.06 197 PHE A O 1
ATOM 1502 N N . ALA A 1 198 ? -0.139 -5.951 -3.010 1.00 89.25 198 ALA A N 1
ATOM 1503 C CA . ALA A 1 198 ? 1.064 -5.871 -2.191 1.00 89.25 198 ALA A CA 1
ATOM 1504 C C . ALA A 1 198 ? 2.361 -5.772 -3.017 1.00 89.25 198 ALA A C 1
ATOM 1506 O O . ALA A 1 198 ? 3.375 -5.261 -2.515 1.00 89.25 198 ALA A O 1
ATOM 1507 N N . GLY A 1 199 ? 2.365 -6.262 -4.263 1.00 87.69 199 GLY A N 1
ATOM 1508 C CA . GLY A 1 199 ? 3.495 -6.184 -5.175 1.00 87.69 199 GLY A CA 1
ATOM 1509 C C . GLY A 1 199 ? 4.747 -6.776 -4.544 1.00 87.69 199 GLY A C 1
ATOM 1510 O O . GLY A 1 199 ? 4.796 -7.906 -4.069 1.00 87.69 199 GLY A O 1
ATOM 1511 N N . SER A 1 200 ? 5.792 -5.956 -4.468 1.00 84.44 200 SER A N 1
ATOM 1512 C CA . SER A 1 200 ? 7.061 -6.350 -3.847 1.00 84.44 200 SER A CA 1
ATOM 1513 C C . SER A 1 200 ? 7.063 -6.371 -2.306 1.00 84.44 200 SER A C 1
ATOM 1515 O O . SER A 1 200 ? 8.111 -6.648 -1.718 1.00 84.44 200 SER A O 1
ATOM 1517 N N . GLY A 1 201 ? 5.953 -6.040 -1.640 1.00 89.75 201 GLY A N 1
ATOM 1518 C CA . GLY A 1 201 ? 5.802 -6.104 -0.182 1.00 89.75 201 GLY A CA 1
ATOM 1519 C C . GLY A 1 201 ? 6.312 -4.886 0.598 1.00 89.75 201 GLY A C 1
ATOM 1520 O O . GLY A 1 201 ? 6.547 -4.995 1.800 1.00 89.75 201 GLY A O 1
ATOM 1521 N N . SER A 1 202 ? 6.508 -3.723 -0.040 1.00 91.69 202 SER A N 1
ATOM 1522 C CA . SER A 1 202 ? 7.008 -2.514 0.646 1.00 91.69 202 SER A CA 1
ATOM 1523 C C . SER A 1 202 ? 6.098 -2.073 1.805 1.00 91.69 202 SER A C 1
ATOM 1525 O O . SER A 1 202 ? 6.605 -1.719 2.870 1.00 91.69 202 SER A O 1
ATOM 1527 N N . THR A 1 203 ? 4.772 -2.151 1.638 1.00 95.69 203 THR A N 1
ATOM 1528 C CA . THR A 1 203 ? 3.783 -1.841 2.688 1.00 95.69 203 THR A CA 1
ATOM 1529 C C . THR A 1 203 ? 3.928 -2.773 3.889 1.00 95.69 203 THR A C 1
ATOM 1531 O O . THR A 1 203 ? 3.988 -2.313 5.028 1.00 95.69 203 THR A O 1
ATOM 1534 N N . ALA A 1 204 ? 4.069 -4.078 3.643 1.00 95.12 204 ALA A N 1
ATOM 1535 C CA . ALA A 1 204 ? 4.234 -5.087 4.686 1.00 95.12 204 ALA A CA 1
ATOM 1536 C C . ALA A 1 204 ? 5.524 -4.886 5.494 1.00 95.12 204 ALA A C 1
ATOM 1538 O O . ALA A 1 204 ? 5.505 -4.978 6.719 1.00 95.12 204 ALA A O 1
ATOM 1539 N N . ILE A 1 205 ? 6.637 -4.563 4.827 1.00 93.00 205 ILE A N 1
ATOM 1540 C CA . ILE A 1 205 ? 7.917 -4.272 5.493 1.00 93.00 205 ILE A CA 1
ATOM 1541 C C . ILE A 1 205 ? 7.787 -3.034 6.384 1.00 93.00 205 ILE A C 1
ATOM 1543 O O . ILE A 1 205 ? 8.190 -3.079 7.545 1.00 93.00 205 ILE A O 1
ATOM 1547 N N . ALA A 1 206 ? 7.173 -1.957 5.879 1.00 94.69 206 ALA A N 1
ATOM 1548 C CA . ALA A 1 206 ? 6.913 -0.764 6.680 1.00 94.69 206 ALA A CA 1
ATOM 1549 C C . ALA A 1 206 ? 6.047 -1.094 7.907 1.00 94.69 206 ALA A C 1
ATOM 1551 O O . ALA A 1 206 ? 6.329 -0.613 9.001 1.00 94.69 206 ALA A O 1
ATOM 1552 N N . CYS A 1 207 ? 5.039 -1.958 7.752 1.00 96.44 207 CYS A N 1
ATOM 1553 C CA . CYS A 1 207 ? 4.211 -2.409 8.867 1.00 96.44 207 CYS A CA 1
ATOM 1554 C C . CYS A 1 207 ? 5.017 -3.198 9.906 1.00 96.44 207 CYS A C 1
ATOM 1556 O O . CYS A 1 207 ? 4.897 -2.925 11.097 1.00 96.44 207 CYS A O 1
ATOM 1558 N N . VAL A 1 208 ? 5.889 -4.115 9.474 1.00 92.75 208 VAL A N 1
ATOM 1559 C CA . VAL A 1 208 ? 6.785 -4.871 10.367 1.00 92.75 208 VAL A CA 1
ATOM 1560 C C . VAL A 1 208 ? 7.661 -3.930 11.194 1.00 92.75 208 VAL A C 1
ATOM 1562 O O . VAL A 1 208 ? 7.670 -4.019 12.419 1.00 92.75 208 VAL A O 1
ATOM 1565 N N . GLU A 1 209 ? 8.356 -2.998 10.543 1.00 91.38 209 GLU A N 1
ATOM 1566 C CA . GLU A 1 209 ? 9.282 -2.061 11.197 1.00 91.38 209 GLU A CA 1
ATOM 1567 C C . GLU A 1 209 ? 8.586 -1.084 12.140 1.00 91.38 209 GLU A C 1
ATOM 1569 O O . GLU A 1 209 ? 9.149 -0.685 13.157 1.00 91.38 209 GLU A O 1
ATOM 1574 N N . LEU A 1 210 ? 7.350 -0.715 11.815 1.00 94.25 210 LEU A N 1
ATOM 1575 C CA . LEU A 1 210 ? 6.549 0.219 12.591 1.00 94.25 210 LEU A CA 1
ATOM 1576 C C . LEU A 1 210 ? 5.619 -0.492 13.586 1.00 94.25 210 LEU A C 1
ATOM 1578 O O . LEU A 1 210 ? 4.810 0.170 14.229 1.00 94.25 210 LEU A O 1
ATOM 1582 N N . ASN A 1 211 ? 5.718 -1.812 13.756 1.00 95.19 211 ASN A N 1
ATOM 1583 C CA . ASN A 1 211 ? 4.860 -2.592 14.651 1.00 95.19 211 ASN A CA 1
ATOM 1584 C C . ASN A 1 211 ? 3.349 -2.444 14.345 1.00 95.19 211 ASN A C 1
ATOM 1586 O O . ASN A 1 211 ? 2.542 -2.171 15.233 1.00 95.19 211 ASN A O 1
ATOM 1590 N N . ARG A 1 212 ? 2.962 -2.601 13.075 1.00 96.38 212 ARG A N 1
ATOM 1591 C CA . ARG A 1 212 ? 1.575 -2.672 12.577 1.00 96.38 212 ARG A CA 1
ATOM 1592 C C . ARG A 1 212 ? 1.288 -4.061 12.024 1.00 96.38 212 ARG A C 1
ATOM 1594 O O . ARG A 1 212 ? 2.145 -4.644 11.362 1.00 96.38 212 ARG A O 1
ATOM 1601 N N . ALA A 1 213 ? 0.086 -4.577 12.258 1.00 97.31 213 ALA A N 1
ATOM 1602 C CA . ALA A 1 213 ? -0.327 -5.811 11.606 1.00 97.31 213 ALA A CA 1
ATOM 1603 C C . ALA A 1 213 ? -0.549 -5.562 10.105 1.00 97.31 213 ALA A C 1
ATOM 1605 O O . ALA A 1 213 ? -0.918 -4.458 9.706 1.00 97.31 213 ALA A O 1
ATOM 1606 N N . PHE A 1 214 ? -0.328 -6.578 9.276 1.00 97.81 214 PHE A N 1
ATOM 1607 C CA . PHE A 1 214 ? -0.477 -6.466 7.827 1.00 97.81 214 PHE A CA 1
ATOM 1608 C C . PHE A 1 214 ? -1.288 -7.621 7.245 1.00 97.81 214 PHE A C 1
ATOM 1610 O O . PHE A 1 214 ? -1.111 -8.776 7.641 1.00 97.81 214 PHE A O 1
ATOM 1617 N N . LEU A 1 215 ? -2.129 -7.293 6.269 1.00 97.56 215 LEU A N 1
ATOM 1618 C CA . LEU A 1 215 ? -2.851 -8.227 5.419 1.00 97.56 215 LEU A CA 1
ATOM 1619 C C . LEU A 1 215 ? -2.714 -7.779 3.962 1.00 97.56 215 LEU A C 1
ATOM 1621 O O . LEU A 1 215 ? -2.881 -6.602 3.660 1.00 97.56 215 LEU A O 1
ATOM 1625 N N . GLY A 1 216 ? -2.445 -8.696 3.043 1.00 96.06 216 GLY A N 1
ATOM 1626 C CA . GLY A 1 216 ? -2.411 -8.333 1.635 1.00 96.06 216 GLY A CA 1
ATOM 1627 C C . GLY A 1 216 ? -2.492 -9.507 0.685 1.00 96.06 216 GLY A C 1
ATOM 1628 O O . GLY A 1 216 ? -2.366 -10.666 1.091 1.00 96.06 216 GLY A O 1
ATOM 1629 N N . TRP A 1 217 ? -2.676 -9.168 -0.585 1.00 94.69 217 TRP A N 1
ATOM 1630 C CA . TRP A 1 217 ? -2.733 -10.106 -1.698 1.00 94.69 217 TRP A CA 1
ATOM 1631 C C . TRP A 1 217 ? -1.735 -9.701 -2.774 1.00 94.69 217 TRP A C 1
ATOM 1633 O O . TRP A 1 217 ? -1.424 -8.524 -2.947 1.00 94.69 217 TRP A O 1
ATOM 1643 N N . GLU A 1 218 ? -1.220 -10.698 -3.478 1.00 90.94 218 GLU A N 1
ATOM 1644 C CA . GLU A 1 218 ? -0.426 -10.524 -4.685 1.00 90.94 218 GLU A CA 1
ATOM 1645 C C . GLU A 1 218 ? -0.794 -11.644 -5.656 1.00 90.94 218 GLU A C 1
ATOM 1647 O O . GLU A 1 218 ? -0.802 -12.814 -5.273 1.00 90.94 218 GLU A O 1
ATOM 1652 N N . ILE A 1 219 ? -1.122 -11.290 -6.896 1.00 88.62 219 ILE A N 1
ATOM 1653 C CA . ILE A 1 219 ? -1.600 -12.246 -7.898 1.00 88.62 219 ILE A CA 1
ATOM 1654 C C . ILE A 1 219 ? -0.441 -12.945 -8.619 1.00 88.62 219 ILE A C 1
ATOM 1656 O O . ILE A 1 219 ? -0.567 -14.112 -8.992 1.00 88.62 219 ILE A O 1
ATOM 1660 N N . ASP A 1 220 ? 0.701 -12.267 -8.786 1.00 83.12 220 ASP A N 1
ATOM 1661 C CA . ASP A 1 220 ? 1.889 -12.834 -9.414 1.00 83.12 220 ASP A CA 1
ATOM 1662 C C . ASP A 1 220 ? 2.698 -13.660 -8.394 1.00 83.12 220 ASP A C 1
ATOM 1664 O O . ASP A 1 220 ? 3.227 -13.125 -7.412 1.00 83.12 220 ASP A O 1
ATOM 1668 N N . PRO A 1 221 ? 2.888 -14.968 -8.631 1.00 83.25 221 PRO A N 1
ATOM 1669 C CA . PRO A 1 221 ? 3.595 -15.836 -7.693 1.00 83.25 221 PRO A CA 1
ATOM 1670 C C . PRO A 1 221 ? 5.070 -15.457 -7.480 1.00 83.25 221 PRO A C 1
ATOM 1672 O O . PRO A 1 221 ? 5.627 -15.726 -6.415 1.00 83.25 221 PRO A O 1
ATOM 1675 N N . ASN A 1 222 ? 5.727 -14.821 -8.454 1.00 79.94 222 ASN A N 1
ATOM 1676 C CA . ASN A 1 222 ? 7.107 -14.362 -8.308 1.00 79.94 222 ASN A CA 1
ATOM 1677 C C . ASN A 1 222 ? 7.190 -13.129 -7.405 1.00 79.94 222 ASN A C 1
ATOM 1679 O O . ASN A 1 222 ? 8.109 -13.045 -6.585 1.00 79.94 222 ASN A O 1
ATOM 1683 N N . TYR A 1 223 ? 6.259 -12.179 -7.546 1.00 80.88 223 TYR A N 1
ATOM 1684 C CA . TYR A 1 223 ? 6.209 -11.009 -6.666 1.00 80.88 223 TYR A CA 1
ATOM 1685 C C . TYR A 1 223 ? 5.764 -11.386 -5.257 1.00 80.88 223 TYR A C 1
ATOM 1687 O O . TYR A 1 223 ? 6.379 -10.915 -4.299 1.00 80.88 223 TYR A O 1
ATOM 1695 N N . HIS A 1 224 ? 4.827 -12.327 -5.125 1.00 87.25 224 HIS A N 1
ATOM 1696 C CA . HIS A 1 224 ? 4.444 -12.908 -3.838 1.00 87.25 224 HIS A CA 1
ATOM 1697 C C . HIS A 1 224 ? 5.646 -13.540 -3.121 1.00 87.25 224 HIS A C 1
ATOM 1699 O O . HIS A 1 224 ? 5.951 -13.177 -1.981 1.00 87.25 224 HIS A O 1
ATOM 1705 N N . ALA A 1 225 ? 6.404 -14.402 -3.810 1.00 80.62 225 ALA A N 1
ATOM 1706 C CA . ALA A 1 225 ? 7.599 -15.031 -3.245 1.00 80.62 225 ALA A CA 1
ATOM 1707 C C . ALA A 1 225 ? 8.672 -13.996 -2.855 1.00 80.62 225 ALA A C 1
ATOM 1709 O O . ALA A 1 225 ? 9.279 -14.087 -1.784 1.00 80.62 225 ALA A O 1
ATOM 1710 N N . LEU A 1 226 ? 8.891 -12.980 -3.698 1.00 82.88 226 LEU A N 1
ATOM 1711 C CA . LEU A 1 226 ? 9.811 -11.874 -3.423 1.00 82.88 226 LEU A CA 1
ATOM 1712 C C . LEU A 1 226 ? 9.407 -11.074 -2.184 1.00 82.88 226 LEU A C 1
ATOM 1714 O O . LEU A 1 226 ? 10.252 -10.806 -1.326 1.00 82.88 226 LEU A O 1
ATOM 1718 N N . ALA A 1 227 ? 8.136 -10.697 -2.084 1.00 86.44 227 ALA A N 1
ATOM 1719 C CA . ALA A 1 227 ? 7.600 -9.999 -0.928 1.00 86.44 227 ALA A CA 1
ATOM 1720 C C . ALA A 1 227 ? 7.775 -10.839 0.344 1.00 86.44 227 ALA A C 1
ATOM 1722 O O . ALA A 1 227 ? 8.281 -10.323 1.341 1.00 86.44 227 ALA A O 1
ATOM 1723 N N . GLY A 1 228 ? 7.473 -12.142 0.287 1.00 86.31 228 GLY A N 1
ATOM 1724 C CA . GLY A 1 228 ? 7.663 -13.076 1.400 1.00 86.31 228 GLY A CA 1
ATOM 1725 C C . GLY A 1 228 ? 9.098 -13.092 1.933 1.00 86.31 228 GLY A C 1
ATOM 1726 O O . GLY A 1 228 ? 9.312 -12.925 3.135 1.00 86.31 228 GLY A O 1
ATOM 1727 N N . VAL A 1 229 ? 10.094 -13.191 1.045 1.00 84.25 229 VAL A N 1
ATOM 1728 C CA . VAL A 1 229 ? 11.516 -13.138 1.436 1.00 84.25 229 VAL A CA 1
ATOM 1729 C C . VAL A 1 229 ? 11.861 -11.808 2.107 1.00 84.25 229 VAL A C 1
ATOM 1731 O O . VAL A 1 229 ? 12.498 -11.791 3.161 1.00 84.25 229 VAL A O 1
ATOM 1734 N N . ARG A 1 230 ? 11.435 -10.677 1.533 1.00 84.62 230 ARG A N 1
ATOM 1735 C CA . ARG A 1 230 ? 11.751 -9.352 2.091 1.00 84.62 230 ARG A CA 1
ATOM 1736 C C . ARG A 1 230 ? 11.106 -9.125 3.459 1.00 84.62 230 ARG A C 1
ATOM 1738 O O . ARG A 1 230 ? 11.750 -8.566 4.345 1.00 84.62 230 ARG A O 1
ATOM 1745 N N . ILE A 1 231 ? 9.864 -9.571 3.639 1.00 88.81 231 ILE A N 1
ATOM 1746 C CA . ILE A 1 231 ? 9.141 -9.503 4.915 1.00 88.81 231 ILE A CA 1
ATOM 1747 C C . ILE A 1 231 ? 9.850 -10.356 5.974 1.00 88.81 231 ILE A C 1
ATOM 1749 O O . ILE A 1 231 ? 10.043 -9.891 7.099 1.00 88.81 231 ILE A O 1
ATOM 1753 N N . GLY A 1 232 ? 10.277 -11.574 5.619 1.00 83.19 232 GLY A N 1
ATOM 1754 C CA . GLY A 1 232 ? 11.035 -12.450 6.518 1.00 83.19 232 GLY A CA 1
ATOM 1755 C C . GLY A 1 232 ? 12.341 -11.804 6.991 1.00 83.19 232 GLY A C 1
ATOM 1756 O O . GLY A 1 232 ? 12.583 -11.709 8.193 1.00 83.19 232 GLY A O 1
ATOM 1757 N N . LEU A 1 233 ? 13.125 -11.240 6.064 1.00 82.38 233 LEU A N 1
ATOM 1758 C CA . LEU A 1 233 ? 14.365 -10.520 6.389 1.00 82.38 233 LEU A CA 1
ATOM 1759 C C . LEU A 1 233 ? 14.130 -9.309 7.310 1.00 82.38 233 LEU A C 1
ATOM 1761 O O . LEU A 1 233 ? 14.925 -9.053 8.221 1.00 82.38 233 LEU A O 1
ATOM 1765 N N . ALA A 1 234 ? 13.042 -8.561 7.096 1.00 83.19 234 ALA A N 1
ATOM 1766 C CA . ALA A 1 234 ? 12.688 -7.425 7.945 1.00 83.19 234 ALA A CA 1
ATOM 1767 C C . ALA A 1 234 ? 12.366 -7.865 9.384 1.00 83.19 234 ALA A C 1
ATOM 1769 O O . ALA A 1 234 ? 12.851 -7.260 10.341 1.00 83.19 234 ALA A O 1
ATOM 1770 N N . ARG A 1 235 ? 11.610 -8.960 9.546 1.00 83.31 235 ARG A N 1
ATOM 1771 C CA . ARG A 1 235 ? 11.265 -9.530 10.860 1.00 83.31 235 ARG A CA 1
ATOM 1772 C C . ARG A 1 235 ? 12.500 -9.991 11.631 1.00 83.31 235 ARG A C 1
ATOM 1774 O O . ARG A 1 235 ? 12.634 -9.664 12.808 1.00 83.31 235 ARG A O 1
ATOM 1781 N N . GLU A 1 236 ? 13.416 -10.699 10.975 1.00 74.50 236 GLU A N 1
ATOM 1782 C CA . GLU A 1 236 ? 14.654 -11.166 11.614 1.00 74.50 236 GLU A CA 1
ATOM 1783 C C . GLU A 1 236 ? 15.556 -10.016 12.062 1.00 74.50 236 GLU A C 1
ATOM 1785 O O . GLU A 1 236 ? 16.145 -10.067 13.144 1.00 74.50 236 GLU A O 1
ATOM 1790 N N . THR A 1 237 ? 15.649 -8.965 11.242 1.00 75.50 237 THR A N 1
ATOM 1791 C CA . THR A 1 237 ? 16.463 -7.786 11.557 1.00 75.50 237 THR A CA 1
ATOM 1792 C C . THR A 1 237 ? 15.999 -7.126 12.858 1.00 75.50 237 THR A C 1
ATOM 1794 O O . THR A 1 237 ? 16.837 -6.733 13.668 1.00 75.50 237 THR A O 1
ATOM 1797 N N . LEU A 1 238 ? 14.685 -7.067 13.101 1.00 71.69 238 LEU A N 1
ATOM 1798 C CA . LEU A 1 238 ? 14.116 -6.539 14.347 1.00 71.69 238 LEU A CA 1
ATOM 1799 C C . LEU A 1 238 ? 14.342 -7.451 15.557 1.00 71.69 238 LEU A C 1
ATOM 1801 O O . LEU A 1 238 ? 14.486 -6.960 16.672 1.00 71.69 238 LEU A O 1
ATOM 1805 N N . GLN A 1 239 ? 14.393 -8.769 15.356 1.00 64.81 239 GLN A N 1
ATOM 1806 C CA . GLN A 1 239 ? 14.622 -9.745 16.430 1.00 64.81 239 GLN A CA 1
ATOM 1807 C C . GLN A 1 239 ? 16.097 -9.829 16.866 1.00 64.81 239 GLN A C 1
ATOM 1809 O O . GLN A 1 239 ? 16.445 -10.618 17.744 1.00 64.81 239 GLN A O 1
ATOM 1814 N N . GLY A 1 240 ? 16.991 -9.038 16.257 1.00 53.31 240 GLY A N 1
ATOM 1815 C CA . GLY A 1 240 ? 18.415 -9.016 16.603 1.00 53.31 240 GLY A CA 1
ATOM 1816 C C . GLY A 1 240 ? 19.139 -10.330 16.289 1.00 53.31 240 GLY A C 1
ATOM 1817 O O . GLY A 1 240 ? 20.259 -10.555 16.750 1.00 53.31 240 GLY A O 1
ATOM 1818 N N . HIS A 1 241 ? 18.524 -11.224 15.513 1.00 48.00 241 HIS A N 1
ATOM 1819 C CA . HIS A 1 241 ? 19.129 -12.495 15.154 1.00 48.00 241 HIS A CA 1
ATOM 1820 C C . HIS A 1 241 ? 20.182 -12.269 14.065 1.00 48.00 241 HIS A C 1
ATOM 1822 O O . HIS A 1 241 ? 19.895 -11.873 12.938 1.00 48.00 241 HIS A O 1
ATOM 1828 N N . GLY A 1 242 ? 21.448 -12.501 14.430 1.00 42.25 242 GLY A N 1
ATOM 1829 C CA . GLY A 1 242 ? 22.643 -12.331 13.597 1.00 42.25 242 GLY A CA 1
ATOM 1830 C C . GLY A 1 242 ? 22.754 -13.320 12.428 1.00 42.25 242 GLY A C 1
ATOM 1831 O O . GLY A 1 242 ? 23.792 -13.960 12.245 1.00 42.25 242 GLY A O 1
ATOM 1832 N N . TRP A 1 243 ? 21.706 -13.453 11.617 1.00 39.38 243 TRP A N 1
ATOM 1833 C CA . TRP A 1 243 ? 21.682 -14.287 10.416 1.00 39.38 243 TRP A CA 1
ATOM 1834 C C . TRP A 1 243 ? 22.633 -13.768 9.330 1.00 39.38 243 TRP A C 1
ATOM 1836 O O . TRP A 1 243 ? 23.258 -14.570 8.627 1.00 39.38 243 TRP A O 1
ATOM 1846 N N . ARG A 1 244 ? 22.873 -12.440 9.300 1.00 39.91 244 ARG A N 1
ATOM 1847 C CA . ARG A 1 244 ? 23.870 -11.761 8.438 1.00 39.91 244 ARG A CA 1
ATOM 1848 C C . ARG A 1 244 ? 25.226 -12.474 8.421 1.00 39.91 244 ARG A C 1
ATOM 1850 O O . ARG A 1 244 ? 25.860 -12.524 7.375 1.00 39.91 244 ARG A O 1
ATOM 1857 N N . ASN A 1 245 ? 25.657 -13.068 9.537 1.00 39.56 245 ASN A N 1
ATOM 1858 C CA . ASN A 1 245 ? 26.934 -13.783 9.612 1.00 39.56 245 ASN A CA 1
ATOM 1859 C C . ASN A 1 245 ? 26.844 -15.285 9.305 1.00 39.56 245 ASN A C 1
ATOM 1861 O O . ASN A 1 245 ? 27.859 -15.874 8.945 1.00 39.56 245 ASN A O 1
ATOM 1865 N N . ARG A 1 246 ? 25.675 -15.924 9.427 1.00 40.34 246 ARG A N 1
ATOM 1866 C CA . ARG A 1 246 ? 25.541 -17.387 9.301 1.00 40.34 246 ARG A CA 1
ATOM 1867 C C . ARG A 1 246 ? 25.231 -17.819 7.868 1.00 40.34 246 ARG A C 1
ATOM 1869 O O . ARG A 1 246 ? 25.896 -18.716 7.357 1.00 40.34 246 ARG A O 1
ATOM 1876 N N . PHE A 1 247 ? 24.314 -17.133 7.185 1.00 39.22 247 PHE A N 1
ATOM 1877 C CA . PHE A 1 247 ? 23.943 -17.464 5.805 1.00 39.22 247 PHE A CA 1
ATOM 1878 C C . PHE A 1 247 ? 25.011 -17.046 4.796 1.00 39.22 247 PHE A C 1
ATOM 1880 O O . PHE A 1 247 ? 25.417 -17.859 3.973 1.00 39.22 247 PHE A O 1
ATOM 1887 N N . LEU A 1 248 ? 25.575 -15.837 4.916 1.00 37.94 248 LEU A N 1
ATOM 1888 C CA . LEU A 1 248 ? 26.676 -15.397 4.048 1.00 37.94 248 LEU A CA 1
ATOM 1889 C C . LEU A 1 248 ? 27.936 -16.263 4.222 1.00 37.94 248 LEU A C 1
ATOM 1891 O O . LEU A 1 248 ? 28.605 -16.555 3.230 1.00 37.94 248 LEU A O 1
ATOM 1895 N N . ARG A 1 249 ? 28.235 -16.754 5.438 1.00 35.62 249 ARG A N 1
ATOM 1896 C CA . ARG A 1 249 ? 29.304 -17.750 5.661 1.00 35.62 249 ARG A CA 1
ATOM 1897 C C . ARG A 1 249 ? 28.965 -19.105 5.037 1.00 35.62 249 ARG A C 1
ATOM 1899 O O . ARG A 1 249 ? 29.800 -19.674 4.347 1.00 35.62 249 ARG A O 1
ATOM 1906 N N . ARG A 1 250 ? 27.746 -19.619 5.218 1.00 35.62 250 ARG A N 1
ATOM 1907 C CA . ARG A 1 250 ? 27.346 -20.945 4.706 1.00 35.62 250 ARG A CA 1
ATOM 1908 C C . ARG A 1 250 ? 27.195 -20.969 3.178 1.00 35.62 250 ARG A C 1
ATOM 1910 O O . ARG A 1 250 ? 27.570 -21.949 2.542 1.00 35.62 250 ARG A O 1
ATOM 1917 N N . TRP A 1 251 ? 26.756 -19.865 2.575 1.00 34.62 251 TRP A N 1
ATOM 1918 C CA . TRP A 1 251 ? 26.625 -19.706 1.124 1.00 34.62 251 TRP A CA 1
ATOM 1919 C C . TRP A 1 251 ? 27.974 -19.453 0.430 1.00 34.62 251 TRP A C 1
ATOM 1921 O O . TRP A 1 251 ? 28.225 -19.990 -0.648 1.00 34.62 251 TRP A O 1
ATOM 1931 N N . SER A 1 252 ? 28.900 -18.728 1.069 1.00 34.66 252 SER A N 1
ATOM 1932 C CA . SER A 1 252 ? 30.285 -18.612 0.576 1.00 34.66 252 SER A CA 1
ATOM 1933 C C . SER A 1 252 ? 31.068 -19.929 0.682 1.00 34.66 252 SER A C 1
ATOM 1935 O O . SER A 1 252 ? 31.864 -20.229 -0.210 1.00 34.66 252 SER A O 1
ATOM 1937 N N . ILE A 1 253 ? 30.790 -20.760 1.696 1.00 38.78 253 ILE A N 1
ATOM 1938 C CA . ILE A 1 253 ? 31.277 -22.150 1.775 1.00 38.78 253 ILE A CA 1
ATOM 1939 C C . ILE A 1 253 ? 30.670 -23.003 0.644 1.00 38.78 253 ILE A C 1
ATOM 1941 O O . ILE A 1 253 ? 31.392 -23.753 -0.014 1.00 38.78 253 ILE A O 1
ATOM 1945 N N . GLY A 1 254 ? 29.375 -22.832 0.355 1.00 36.03 254 GLY A N 1
ATOM 1946 C CA . GLY A 1 254 ? 28.681 -23.492 -0.757 1.00 36.03 254 GLY A CA 1
ATOM 1947 C C . GLY A 1 254 ? 29.258 -23.149 -2.135 1.00 36.03 254 GLY A C 1
ATOM 1948 O O . GLY A 1 254 ? 29.486 -24.056 -2.931 1.00 36.03 254 GLY A O 1
ATOM 1949 N N . ARG A 1 255 ? 29.593 -21.877 -2.401 1.00 34.22 255 ARG A N 1
ATOM 1950 C CA . ARG A 1 255 ? 30.245 -21.448 -3.657 1.00 34.22 255 ARG A CA 1
ATOM 1951 C C . ARG A 1 255 ? 31.634 -22.052 -3.859 1.00 34.22 255 ARG A C 1
ATOM 1953 O O . ARG A 1 255 ? 31.905 -22.574 -4.932 1.00 34.22 255 ARG A O 1
ATOM 1960 N N . ARG A 1 256 ? 32.494 -22.039 -2.831 1.00 34.66 256 ARG A N 1
ATOM 1961 C CA . ARG A 1 256 ? 33.860 -22.606 -2.930 1.00 34.66 256 ARG A CA 1
ATOM 1962 C C . ARG A 1 256 ? 33.873 -24.126 -3.115 1.00 34.66 256 ARG A C 1
ATOM 1964 O O . ARG A 1 256 ? 34.870 -24.678 -3.581 1.00 34.66 256 ARG A O 1
ATOM 1971 N N . SER A 1 257 ? 32.800 -24.794 -2.693 1.00 34.38 257 SER A N 1
ATOM 1972 C CA . SER A 1 257 ? 32.583 -26.226 -2.907 1.00 34.38 257 SER A CA 1
ATOM 1973 C C . SER A 1 257 ? 31.967 -26.496 -4.287 1.00 34.38 257 SER A C 1
ATOM 1975 O O . SER A 1 257 ? 32.391 -27.415 -4.978 1.00 34.38 257 SER A O 1
ATOM 1977 N N . ALA A 1 258 ? 31.036 -25.647 -4.739 1.00 36.53 258 ALA A N 1
ATOM 1978 C CA . ALA A 1 258 ? 30.422 -25.740 -6.062 1.00 36.53 258 ALA A CA 1
ATOM 1979 C C . ALA A 1 258 ? 31.424 -25.479 -7.201 1.00 36.53 258 ALA A C 1
ATOM 1981 O O . ALA A 1 258 ? 31.382 -26.170 -8.207 1.00 36.53 258 ALA A O 1
ATOM 1982 N N . GLU A 1 259 ? 32.388 -24.571 -7.051 1.00 38.47 259 GLU A N 1
ATOM 1983 C CA . GLU A 1 259 ? 33.428 -24.355 -8.076 1.00 38.47 259 GLU A CA 1
ATOM 1984 C C . GLU A 1 259 ? 34.366 -25.569 -8.266 1.00 38.47 259 GLU A C 1
ATOM 1986 O O . GLU A 1 259 ? 35.058 -25.663 -9.277 1.00 38.47 259 GLU A O 1
ATOM 1991 N N . ARG A 1 260 ? 34.355 -26.547 -7.346 1.00 33.75 260 ARG A N 1
ATOM 1992 C CA . ARG A 1 260 ? 35.166 -27.774 -7.405 1.00 33.75 260 ARG A CA 1
ATOM 1993 C C . ARG A 1 260 ? 34.285 -29.031 -7.445 1.00 33.75 260 ARG A C 1
ATOM 1995 O O . ARG A 1 260 ? 34.191 -29.768 -6.471 1.00 33.75 260 ARG A O 1
ATOM 2002 N N . GLY A 1 261 ? 33.676 -29.307 -8.601 1.00 34.47 261 GLY A N 1
ATOM 2003 C CA . GLY A 1 261 ? 33.133 -30.637 -8.932 1.00 34.47 261 GLY A CA 1
ATOM 2004 C C . GLY A 1 261 ? 31.605 -30.751 -8.907 1.00 34.47 261 GLY A C 1
ATOM 2005 O O . GLY A 1 261 ? 31.009 -31.293 -7.979 1.00 34.47 261 GLY A O 1
ATOM 2006 N N . TRP A 1 262 ? 30.963 -30.316 -9.992 1.00 29.72 262 TRP A N 1
ATOM 2007 C CA . TRP A 1 262 ? 29.506 -30.149 -10.111 1.00 29.72 262 TRP A CA 1
ATOM 2008 C C . TRP A 1 262 ? 28.674 -31.418 -10.407 1.00 29.72 262 TRP A C 1
ATOM 2010 O O . TRP A 1 262 ? 27.534 -31.293 -10.846 1.00 29.72 262 TRP A O 1
ATOM 2020 N N . ARG A 1 263 ? 29.180 -32.651 -10.213 1.00 31.44 263 ARG A N 1
ATOM 2021 C CA . ARG A 1 263 ? 28.421 -33.867 -10.615 1.00 31.44 263 ARG A CA 1
ATOM 2022 C C . ARG A 1 263 ? 28.278 -35.009 -9.597 1.00 31.44 263 ARG A C 1
ATOM 2024 O O . ARG A 1 263 ? 27.398 -35.834 -9.796 1.00 31.44 263 ARG A O 1
ATOM 2031 N N . ALA A 1 264 ? 29.026 -35.060 -8.491 1.00 31.19 264 ALA A N 1
ATOM 2032 C CA . ALA A 1 264 ? 29.101 -36.298 -7.686 1.00 31.19 264 ALA A CA 1
ATOM 2033 C C . ALA A 1 264 ? 28.429 -36.283 -6.292 1.00 31.19 264 ALA A C 1
ATOM 2035 O O . ALA A 1 264 ? 28.365 -37.321 -5.644 1.00 31.19 264 ALA A O 1
ATOM 2036 N N . ARG A 1 265 ? 27.913 -35.151 -5.789 1.00 31.14 265 ARG A N 1
ATOM 2037 C CA . ARG A 1 265 ? 27.456 -35.029 -4.378 1.00 31.14 265 ARG A CA 1
ATOM 2038 C C . ARG A 1 265 ? 26.006 -34.571 -4.204 1.00 31.14 265 ARG A C 1
ATOM 2040 O O . ARG A 1 265 ? 25.662 -33.878 -3.252 1.00 31.14 265 ARG A O 1
ATOM 2047 N N . MET A 1 266 ? 25.140 -34.954 -5.135 1.00 30.48 266 MET A N 1
ATOM 2048 C CA . MET A 1 266 ? 23.774 -34.439 -5.206 1.00 30.48 266 MET A CA 1
ATOM 2049 C C . MET A 1 266 ? 22.698 -35.319 -4.555 1.00 30.48 266 MET A C 1
ATOM 2051 O O . MET A 1 266 ? 21.537 -35.056 -4.799 1.00 30.48 266 MET A O 1
ATOM 2055 N N . SER A 1 267 ? 22.995 -36.314 -3.718 1.00 33.28 267 SER A N 1
ATOM 2056 C CA . SER A 1 267 ? 21.942 -37.046 -2.980 1.00 33.28 267 SER A CA 1
ATOM 2057 C C . SER A 1 267 ? 21.694 -36.484 -1.571 1.00 33.28 267 SER A C 1
ATOM 2059 O O . SER A 1 267 ? 20.545 -36.326 -1.176 1.00 33.28 267 SER A O 1
ATOM 2061 N N . GLY A 1 268 ? 22.743 -36.083 -0.839 1.00 30.20 268 GLY A N 1
ATOM 2062 C CA . GLY A 1 268 ? 22.628 -35.640 0.563 1.00 30.20 268 GLY A CA 1
ATOM 2063 C C . GLY A 1 268 ? 22.262 -34.164 0.788 1.00 30.20 268 GLY A C 1
ATOM 2064 O O . GLY A 1 268 ? 21.632 -33.833 1.786 1.00 30.20 268 GLY A O 1
ATOM 2065 N N . CYS A 1 269 ? 22.605 -33.256 -0.135 1.00 31.47 269 CYS A N 1
ATOM 2066 C CA . CYS A 1 269 ? 22.297 -31.821 0.012 1.00 31.47 269 CYS A CA 1
ATOM 2067 C C . CYS A 1 269 ? 20.859 -31.441 -0.391 1.00 31.47 269 CYS A C 1
ATOM 2069 O O . CYS A 1 269 ? 20.433 -30.321 -0.107 1.00 31.47 269 CYS A O 1
ATOM 2071 N N . ARG A 1 270 ? 20.116 -32.353 -1.041 1.00 31.42 270 ARG A N 1
ATOM 2072 C CA . ARG A 1 270 ? 18.769 -32.101 -1.589 1.00 31.42 270 ARG A CA 1
ATOM 2073 C C . ARG A 1 270 ? 17.702 -31.902 -0.513 1.00 31.42 270 ARG A C 1
ATOM 2075 O O . ARG A 1 270 ? 16.871 -31.017 -0.666 1.00 31.42 270 ARG A O 1
ATOM 2082 N N . SER A 1 271 ? 17.736 -32.677 0.572 1.00 33.97 271 SER A N 1
ATOM 2083 C CA . SER A 1 271 ? 16.751 -32.549 1.657 1.00 33.97 271 SER A CA 1
ATOM 2084 C C . SER A 1 271 ? 17.092 -31.410 2.620 1.00 33.97 271 SER A C 1
ATOM 2086 O O . SER A 1 271 ? 16.200 -30.733 3.115 1.00 33.97 271 SER A O 1
ATOM 2088 N N . PHE A 1 272 ? 18.381 -31.144 2.845 1.00 28.84 272 PHE A N 1
ATOM 2089 C CA . PHE A 1 272 ? 18.823 -30.210 3.881 1.00 28.84 272 PHE A CA 1
ATOM 2090 C C . PHE A 1 272 ? 18.523 -28.738 3.536 1.00 28.84 272 PHE A C 1
ATOM 2092 O O . PHE A 1 272 ? 18.095 -27.973 4.394 1.00 28.84 272 PHE A O 1
ATOM 2099 N N . PHE A 1 273 ? 18.719 -28.336 2.275 1.00 34.50 273 PHE A N 1
ATOM 2100 C CA . PHE A 1 273 ? 18.543 -26.941 1.838 1.00 34.50 273 PHE A CA 1
ATOM 2101 C C . PHE A 1 273 ? 17.067 -26.561 1.647 1.00 34.50 273 PHE A C 1
ATOM 2103 O O . PHE A 1 273 ? 16.667 -25.440 1.946 1.00 34.50 273 PHE A O 1
ATOM 2110 N N . PHE A 1 274 ? 16.256 -27.516 1.182 1.00 35.84 274 PHE A N 1
ATOM 2111 C CA . PHE A 1 274 ? 14.807 -27.370 1.057 1.00 35.84 274 PHE A CA 1
ATOM 2112 C C . PHE A 1 274 ? 14.141 -27.317 2.438 1.00 35.84 274 PHE A C 1
ATOM 2114 O O . PHE A 1 274 ? 13.318 -26.441 2.687 1.00 35.84 274 PHE A O 1
ATOM 2121 N N . ASN A 1 275 ? 14.570 -28.178 3.368 1.00 36.19 275 ASN A N 1
ATOM 2122 C CA . ASN A 1 275 ? 14.027 -28.191 4.723 1.00 36.19 275 ASN A CA 1
ATOM 2123 C C . ASN A 1 275 ? 14.364 -26.923 5.514 1.00 36.19 275 ASN A C 1
ATOM 2125 O O . ASN A 1 275 ? 13.496 -26.460 6.238 1.00 36.19 275 ASN A O 1
ATOM 2129 N N . GLU A 1 276 ? 15.549 -26.313 5.371 1.00 37.31 276 GLU A N 1
ATOM 2130 C CA . GLU A 1 276 ? 15.825 -25.039 6.065 1.00 37.31 276 GLU A CA 1
ATOM 2131 C C . GLU A 1 276 ? 15.045 -23.854 5.475 1.00 37.31 276 GLU A C 1
ATOM 2133 O O . GLU A 1 276 ? 14.624 -22.989 6.233 1.00 37.31 276 GLU A O 1
ATOM 2138 N N . LEU A 1 277 ? 14.788 -23.820 4.162 1.00 38.97 277 LEU A N 1
ATOM 2139 C CA . LEU A 1 277 ? 14.014 -22.741 3.531 1.00 38.97 277 LEU A CA 1
ATOM 2140 C C . LEU A 1 277 ? 12.507 -22.851 3.832 1.00 38.97 277 LEU A C 1
ATOM 2142 O O . LEU A 1 277 ? 11.839 -21.836 4.001 1.00 38.97 277 LEU A O 1
ATOM 2146 N N . VAL A 1 278 ? 11.989 -24.080 3.941 1.00 38.22 278 VAL A N 1
ATOM 2147 C CA . VAL A 1 278 ? 10.605 -24.375 4.354 1.00 38.22 278 VAL A CA 1
ATOM 2148 C C . VAL A 1 278 ? 10.426 -24.224 5.874 1.00 38.22 278 VAL A C 1
ATOM 2150 O O . VAL A 1 278 ? 9.394 -23.732 6.318 1.00 38.22 278 VAL A O 1
ATOM 2153 N N . ALA A 1 279 ? 11.436 -24.556 6.687 1.00 36.28 279 ALA A N 1
ATOM 2154 C CA . ALA A 1 279 ? 11.407 -24.360 8.143 1.00 36.28 279 ALA A CA 1
ATOM 2155 C C . ALA A 1 279 ? 11.614 -22.897 8.586 1.00 36.28 279 ALA A C 1
ATOM 2157 O O . ALA A 1 279 ? 11.283 -22.553 9.716 1.00 36.28 279 ALA A O 1
ATOM 2158 N N . TRP A 1 280 ? 12.142 -22.031 7.715 1.00 36.44 280 TRP A N 1
ATOM 2159 C CA . TRP A 1 280 ? 12.376 -20.600 7.972 1.00 36.44 280 TRP A CA 1
ATOM 2160 C C . TRP A 1 280 ? 11.082 -19.767 8.060 1.00 36.44 280 TRP A C 1
ATOM 2162 O O . TRP A 1 280 ? 11.094 -18.628 8.522 1.00 36.44 280 TRP A O 1
ATOM 2172 N N . ALA A 1 281 ? 9.962 -20.328 7.607 1.00 34.59 281 ALA A N 1
ATOM 2173 C CA . ALA A 1 281 ? 8.768 -19.577 7.258 1.00 34.59 281 ALA A CA 1
ATOM 2174 C C . ALA A 1 281 ? 7.460 -20.381 7.458 1.00 34.59 281 ALA A C 1
ATOM 2176 O O . ALA A 1 281 ? 6.611 -20.325 6.573 1.00 34.59 281 ALA A O 1
ATOM 2177 N N . PRO A 1 282 ? 7.243 -21.108 8.578 1.00 35.22 282 PRO A N 1
ATOM 2178 C CA . PRO A 1 282 ? 6.062 -21.970 8.727 1.00 35.22 282 PRO A CA 1
ATOM 2179 C C . PRO A 1 282 ? 4.734 -21.192 8.648 1.00 35.22 282 PRO A C 1
ATOM 2181 O O . PRO A 1 282 ? 3.753 -21.721 8.132 1.00 35.22 282 PRO A O 1
ATOM 2184 N N . ASP A 1 283 ? 4.734 -19.920 9.072 1.00 35.88 283 ASP A N 1
ATOM 2185 C CA . ASP A 1 283 ? 3.547 -19.047 9.117 1.00 35.88 283 ASP A CA 1
ATOM 2186 C C . ASP A 1 283 ? 3.464 -18.043 7.951 1.00 35.88 283 ASP A C 1
ATOM 2188 O O . ASP A 1 283 ? 2.480 -17.319 7.793 1.00 35.88 283 ASP A O 1
ATOM 2192 N N . THR A 1 284 ? 4.506 -17.957 7.124 1.00 38.19 284 THR A N 1
ATOM 2193 C CA . THR A 1 284 ? 4.452 -17.238 5.846 1.00 38.19 284 THR A CA 1
ATOM 2194 C C . THR A 1 284 ? 4.025 -18.251 4.809 1.00 38.19 284 THR A C 1
ATOM 2196 O O . THR A 1 284 ? 4.755 -19.196 4.542 1.00 38.19 284 THR A O 1
ATOM 2199 N N . VAL A 1 285 ? 2.845 -18.055 4.227 1.00 34.75 285 VAL A N 1
ATOM 2200 C CA . VAL A 1 285 ? 2.204 -18.931 3.235 1.00 34.75 285 VAL A CA 1
ATOM 2201 C C . VAL A 1 285 ? 2.974 -18.946 1.894 1.00 34.75 285 VAL A C 1
ATOM 2203 O O . VAL A 1 285 ? 2.410 -18.784 0.820 1.00 34.75 285 VAL A O 1
ATOM 2206 N N . CYS A 1 286 ? 4.291 -19.156 1.913 1.00 35.47 286 CYS A N 1
ATOM 2207 C CA . CYS A 1 286 ? 5.024 -19.778 0.820 1.00 35.47 286 CYS A CA 1
ATOM 2208 C C . CYS A 1 286 ? 4.669 -21.261 0.892 1.00 35.47 286 CYS A C 1
ATOM 2210 O O . CYS A 1 286 ? 5.406 -22.064 1.461 1.00 35.47 286 CYS A O 1
ATOM 2212 N N . SER A 1 287 ? 3.478 -21.614 0.403 1.00 34.78 287 SER A N 1
ATOM 2213 C CA . SER A 1 287 ? 3.058 -23.010 0.366 1.00 34.78 287 SER A CA 1
ATOM 2214 C C . SER A 1 287 ? 4.178 -23.848 -0.264 1.00 34.78 287 SER A C 1
ATOM 2216 O O . SER A 1 287 ? 4.699 -23.521 -1.337 1.00 34.78 287 SER A O 1
ATOM 2218 N N . ALA A 1 288 ? 4.584 -24.909 0.436 1.00 37.66 288 ALA A N 1
ATOM 2219 C CA . ALA A 1 288 ? 5.618 -25.845 -0.000 1.00 37.66 288 ALA A CA 1
ATOM 2220 C C . ALA A 1 288 ? 5.365 -26.385 -1.426 1.00 37.66 288 ALA A C 1
ATOM 2222 O O . ALA A 1 288 ? 6.285 -26.868 -2.077 1.00 37.66 288 ALA A O 1
ATOM 2223 N N . THR A 1 289 ? 4.141 -26.240 -1.934 1.00 37.94 289 THR A N 1
ATOM 2224 C CA . THR A 1 289 ? 3.662 -26.557 -3.280 1.00 37.94 289 THR A CA 1
ATOM 2225 C C . THR A 1 289 ? 4.345 -25.781 -4.413 1.00 37.94 289 THR A C 1
ATOM 2227 O O . THR A 1 289 ? 4.564 -26.371 -5.466 1.00 37.94 289 THR A O 1
ATOM 2230 N N . PHE A 1 290 ? 4.743 -24.509 -4.247 1.00 40.34 290 PHE A N 1
ATOM 2231 C CA . PHE A 1 290 ? 5.361 -23.744 -5.356 1.00 40.34 290 PHE A CA 1
ATOM 2232 C C . PHE A 1 290 ? 6.756 -24.273 -5.744 1.00 40.34 290 PHE A C 1
ATOM 2234 O O . PHE A 1 290 ? 7.160 -24.235 -6.909 1.00 40.34 290 PHE A O 1
ATOM 2241 N N . TRP A 1 291 ? 7.489 -24.805 -4.763 1.00 42.31 291 TRP A N 1
ATOM 2242 C CA . TRP A 1 291 ? 8.863 -25.285 -4.928 1.00 42.31 291 TRP A CA 1
ATOM 2243 C C . TRP A 1 291 ? 8.973 -26.810 -5.078 1.00 42.31 291 TRP A C 1
ATOM 2245 O O . TRP A 1 291 ? 10.085 -27.328 -5.189 1.00 42.31 291 TRP A O 1
ATOM 2255 N N . GLN A 1 292 ? 7.851 -27.534 -5.096 1.00 37.53 292 GLN A N 1
ATOM 2256 C CA . GLN A 1 292 ? 7.832 -28.984 -5.289 1.00 37.53 292 GLN A CA 1
ATOM 2257 C C . GLN A 1 292 ? 8.151 -29.368 -6.748 1.00 37.53 292 GLN A C 1
ATOM 2259 O O . GLN A 1 292 ? 7.709 -28.726 -7.699 1.00 37.53 292 GLN A O 1
ATOM 2264 N N . GLY A 1 293 ? 8.939 -30.436 -6.922 1.00 39.97 293 GLY A N 1
ATOM 2265 C CA . GLY A 1 293 ? 9.341 -30.982 -8.226 1.00 39.97 293 GLY A CA 1
ATOM 2266 C C . GLY A 1 293 ? 10.716 -30.516 -8.732 1.00 39.97 293 GLY A C 1
ATOM 2267 O O . GLY A 1 293 ? 11.308 -29.560 -8.229 1.00 39.97 293 GLY A O 1
ATOM 2268 N N . ALA A 1 294 ? 11.244 -31.208 -9.748 1.00 36.81 294 ALA A N 1
ATOM 2269 C CA . ALA A 1 294 ? 12.578 -30.951 -10.309 1.00 36.81 294 ALA A CA 1
ATOM 2270 C C . ALA A 1 294 ? 12.731 -29.527 -10.895 1.00 36.81 294 ALA A C 1
ATOM 2272 O O . ALA A 1 294 ? 13.798 -28.921 -10.774 1.00 36.81 294 ALA A O 1
ATOM 2273 N N . ASP A 1 295 ? 11.649 -28.954 -11.435 1.00 46.97 295 ASP A N 1
ATOM 2274 C CA . ASP A 1 295 ? 11.619 -27.588 -11.978 1.00 46.97 295 ASP A CA 1
ATOM 2275 C C . ASP A 1 295 ? 11.512 -26.501 -10.896 1.00 46.97 295 ASP A C 1
ATOM 2277 O O . ASP A 1 295 ? 11.951 -25.366 -11.102 1.00 46.97 295 ASP A O 1
ATOM 2281 N N . GLY A 1 296 ? 10.973 -26.836 -9.717 1.00 43.06 296 GLY A N 1
ATOM 2282 C CA . GLY A 1 296 ? 10.876 -25.924 -8.574 1.00 43.06 296 GLY A CA 1
ATOM 2283 C C . GLY A 1 296 ? 12.252 -25.466 -8.091 1.00 43.06 296 GLY A C 1
ATOM 2284 O O . GLY A 1 296 ? 12.478 -24.278 -7.873 1.00 43.06 296 GLY A O 1
ATOM 2285 N N . MET A 1 297 ? 13.222 -26.378 -8.036 1.00 38.31 297 MET A N 1
ATOM 2286 C CA . MET A 1 297 ? 14.586 -26.068 -7.600 1.00 38.31 297 MET A CA 1
ATOM 2287 C C . MET A 1 297 ? 15.340 -25.170 -8.593 1.00 38.31 297 MET A C 1
ATOM 2289 O O . MET A 1 297 ? 16.034 -24.244 -8.179 1.00 38.31 297 MET A O 1
ATOM 2293 N N . LEU A 1 298 ? 15.175 -25.381 -9.903 1.00 42.56 298 LEU A N 1
ATOM 2294 C CA . LEU A 1 298 ? 15.742 -24.499 -10.932 1.00 42.56 298 LEU A CA 1
ATOM 2295 C C . LEU A 1 298 ? 15.115 -23.101 -10.889 1.00 42.56 298 LEU A C 1
ATOM 2297 O O . LEU A 1 298 ? 15.833 -22.108 -11.024 1.00 42.56 298 LEU A O 1
ATOM 2301 N N . ARG A 1 299 ? 13.800 -23.009 -10.648 1.00 48.25 299 ARG A N 1
ATOM 2302 C CA . ARG A 1 299 ? 13.119 -21.732 -10.396 1.00 48.25 299 ARG A CA 1
ATOM 2303 C C . ARG A 1 299 ? 13.664 -21.052 -9.140 1.00 48.25 299 ARG A C 1
ATOM 2305 O O . ARG A 1 299 ? 13.938 -19.858 -9.196 1.00 48.25 299 ARG A O 1
ATOM 2312 N N . ALA A 1 300 ? 13.913 -21.799 -8.062 1.00 46.06 300 ALA A N 1
ATOM 2313 C CA . ALA A 1 300 ? 14.456 -21.263 -6.813 1.00 46.06 300 ALA A CA 1
ATOM 2314 C C . ALA A 1 300 ? 15.878 -20.736 -7.004 1.00 46.06 300 ALA A C 1
ATOM 2316 O O . ALA A 1 300 ? 16.194 -19.634 -6.572 1.00 46.06 300 ALA A O 1
ATOM 2317 N N . ILE A 1 301 ? 16.726 -21.484 -7.713 1.00 44.12 301 ILE A N 1
ATOM 2318 C CA . ILE A 1 301 ? 18.100 -21.075 -8.025 1.00 44.12 301 ILE A CA 1
ATOM 2319 C C . ILE A 1 301 ? 18.097 -19.815 -8.895 1.00 44.12 301 ILE A C 1
ATOM 2321 O O . ILE A 1 301 ? 18.757 -18.841 -8.547 1.00 44.12 301 ILE A O 1
ATOM 2325 N N . ARG A 1 302 ? 17.308 -19.780 -9.978 1.00 49.59 302 ARG A N 1
ATOM 2326 C CA . ARG A 1 302 ? 17.196 -18.593 -10.848 1.00 49.59 302 ARG A CA 1
ATOM 2327 C C . ARG A 1 302 ? 16.643 -17.380 -10.103 1.00 49.59 302 ARG A C 1
ATOM 2329 O O . ARG A 1 302 ? 17.099 -16.264 -10.338 1.00 49.59 302 ARG A O 1
ATOM 2336 N N . PHE A 1 303 ? 15.680 -17.593 -9.212 1.00 51.72 303 PHE A N 1
ATOM 2337 C CA . PHE A 1 303 ? 15.132 -16.561 -8.341 1.00 51.72 303 PHE A CA 1
ATOM 2338 C C . PHE A 1 303 ? 16.208 -16.026 -7.384 1.00 51.72 303 PHE A C 1
ATOM 2340 O O . PHE A 1 303 ? 16.460 -14.824 -7.348 1.00 51.72 303 PHE A O 1
ATOM 2347 N N . MET A 1 304 ? 16.919 -16.908 -6.681 1.00 49.31 304 MET A N 1
ATOM 2348 C CA . MET A 1 304 ? 17.987 -16.529 -5.753 1.00 49.31 304 MET A CA 1
ATOM 2349 C C . MET A 1 304 ? 19.156 -15.837 -6.461 1.00 49.31 304 MET A C 1
ATOM 2351 O O . MET A 1 304 ? 19.673 -14.852 -5.942 1.00 49.31 304 MET A O 1
ATOM 2355 N N . ASP A 1 305 ? 19.540 -16.276 -7.661 1.00 50.06 305 ASP A N 1
ATOM 2356 C CA . ASP A 1 305 ? 20.576 -15.616 -8.463 1.00 50.06 305 ASP A CA 1
ATOM 2357 C C . ASP A 1 305 ? 20.133 -14.227 -8.939 1.00 50.06 305 ASP A C 1
ATOM 2359 O O . ASP A 1 305 ? 20.900 -13.263 -8.842 1.00 50.06 305 ASP A O 1
ATOM 2363 N N . ARG A 1 306 ? 18.874 -14.090 -9.381 1.00 53.00 306 ARG A N 1
ATOM 2364 C CA . ARG A 1 306 ? 18.273 -12.803 -9.769 1.00 53.00 306 ARG A CA 1
ATOM 2365 C C . ARG A 1 306 ? 18.246 -11.818 -8.595 1.00 53.00 306 ARG A C 1
ATOM 2367 O O . ARG A 1 306 ? 18.577 -10.641 -8.768 1.00 53.00 306 ARG A O 1
ATOM 2374 N N . TYR A 1 307 ? 17.905 -12.294 -7.400 1.00 53.53 307 TYR A N 1
ATOM 2375 C CA . TYR A 1 307 ? 17.708 -11.466 -6.207 1.00 53.53 307 TYR A CA 1
ATOM 2376 C C . TYR A 1 307 ? 18.865 -11.518 -5.203 1.00 53.53 307 TYR A C 1
ATOM 2378 O O . TYR A 1 307 ? 18.756 -10.977 -4.108 1.00 53.53 307 TYR A O 1
ATOM 2386 N N . ASN A 1 308 ? 20.022 -12.062 -5.591 1.00 50.16 308 ASN A N 1
ATOM 2387 C CA . ASN A 1 308 ? 21.210 -12.165 -4.735 1.00 50.16 308 ASN A CA 1
ATOM 2388 C C . ASN A 1 308 ? 21.654 -10.804 -4.148 1.00 50.16 308 ASN A C 1
ATOM 2390 O O . ASN A 1 308 ? 22.240 -10.717 -3.071 1.00 50.16 308 ASN A O 1
ATOM 2394 N N . HIS A 1 309 ? 21.360 -9.710 -4.855 1.00 51.94 309 HIS A N 1
ATOM 2395 C CA . HIS A 1 309 ? 21.632 -8.349 -4.398 1.00 51.94 309 HIS A CA 1
ATOM 2396 C C . HIS A 1 309 ? 20.840 -7.951 -3.140 1.00 51.94 309 HIS A C 1
ATOM 2398 O O . HIS A 1 309 ? 21.336 -7.122 -2.384 1.00 51.94 309 HIS A O 1
ATOM 2404 N N . LEU A 1 310 ? 19.691 -8.577 -2.860 1.00 46.50 310 LEU A N 1
ATOM 2405 C CA . LEU A 1 310 ? 18.938 -8.366 -1.616 1.00 46.50 310 LEU A CA 1
ATOM 2406 C C . LEU A 1 310 ? 19.672 -8.863 -0.376 1.00 46.50 310 LEU A C 1
ATOM 2408 O O . LEU A 1 310 ? 19.433 -8.375 0.723 1.00 46.50 310 LEU A O 1
ATOM 2412 N N . PHE A 1 311 ? 20.583 -9.817 -0.555 1.00 45.31 311 PHE A N 1
ATOM 2413 C CA . PHE A 1 311 ? 21.386 -10.389 0.520 1.00 45.31 311 PHE A CA 1
ATOM 2414 C C . PHE A 1 311 ? 22.757 -9.705 0.648 1.00 45.31 311 PHE A C 1
ATOM 2416 O O . PHE A 1 311 ? 23.562 -10.087 1.501 1.00 45.31 311 PHE A O 1
ATOM 2423 N N . ARG A 1 312 ? 23.053 -8.696 -0.190 1.00 37.25 312 ARG A N 1
ATOM 2424 C CA . ARG A 1 312 ? 24.262 -7.874 -0.047 1.00 37.25 312 ARG A CA 1
ATOM 2425 C C . ARG A 1 312 ? 24.057 -6.840 1.065 1.00 37.25 312 ARG A C 1
ATOM 2427 O O . ARG A 1 312 ? 22.945 -6.354 1.250 1.00 37.25 312 ARG A O 1
ATOM 2434 N N . PRO A 1 313 ? 25.112 -6.487 1.819 1.00 31.78 313 PRO A N 1
ATOM 2435 C CA . PRO A 1 313 ? 24.997 -5.476 2.859 1.00 31.78 313 PRO A CA 1
ATOM 2436 C C . PRO A 1 313 ? 24.500 -4.155 2.259 1.00 31.78 313 PRO A C 1
ATOM 2438 O O . PRO A 1 313 ? 25.063 -3.679 1.273 1.00 31.78 313 PRO A O 1
ATOM 2441 N N . PHE A 1 314 ? 23.485 -3.550 2.886 1.00 29.75 314 PHE A N 1
ATOM 2442 C CA . PHE A 1 314 ? 23.214 -2.123 2.721 1.00 29.75 314 PHE A CA 1
ATOM 2443 C C . PHE A 1 314 ? 24.538 -1.364 2.910 1.00 29.75 314 PHE A C 1
ATOM 2445 O O . PHE A 1 314 ? 25.248 -1.649 3.888 1.00 29.75 314 PHE A O 1
ATOM 2452 N N . PRO A 1 315 ? 24.905 -0.416 2.028 1.00 27.33 315 PRO A N 1
ATOM 2453 C CA . PRO A 1 315 ? 25.949 0.533 2.377 1.00 27.33 315 PRO A CA 1
ATOM 2454 C C . PRO A 1 315 ? 25.538 1.193 3.696 1.00 27.33 315 PRO A C 1
ATOM 2456 O O . PRO A 1 315 ? 24.366 1.526 3.886 1.00 27.33 315 PRO A O 1
ATOM 2459 N N . ARG A 1 316 ? 26.481 1.298 4.642 1.00 25.81 316 ARG A N 1
ATOM 2460 C CA . ARG A 1 316 ? 26.253 2.012 5.905 1.00 25.81 316 ARG A CA 1
ATOM 2461 C C . ARG A 1 316 ? 25.613 3.359 5.564 1.00 25.81 316 ARG A C 1
ATOM 2463 O O . ARG A 1 316 ? 26.113 4.044 4.672 1.00 25.81 316 ARG A O 1
ATOM 2470 N N . LEU A 1 317 ? 24.514 3.700 6.241 1.00 29.36 317 LEU A N 1
ATOM 2471 C CA . LEU A 1 317 ? 23.952 5.045 6.163 1.00 29.36 317 LEU A CA 1
ATOM 2472 C C . LEU A 1 317 ? 25.100 6.046 6.394 1.00 29.36 317 LEU A C 1
ATOM 2474 O O . LEU A 1 317 ? 25.928 5.804 7.281 1.00 29.36 317 LEU A O 1
ATOM 2478 N N . PRO A 1 318 ? 25.209 7.111 5.586 1.00 26.12 318 PRO A N 1
ATOM 2479 C CA . PRO A 1 318 ? 26.218 8.135 5.801 1.00 26.12 318 PRO A CA 1
ATOM 2480 C C . PRO A 1 318 ? 26.156 8.684 7.232 1.00 26.12 318 PRO A C 1
ATOM 2482 O O . PRO A 1 318 ? 25.077 8.844 7.800 1.00 26.12 318 PRO A O 1
ATOM 2485 N N . SER A 1 319 ? 27.312 9.013 7.803 1.00 27.14 319 SER A N 1
ATOM 2486 C CA . SER A 1 319 ? 27.475 9.481 9.189 1.00 27.14 319 SER A CA 1
ATOM 2487 C C . SER A 1 319 ? 26.748 10.790 9.533 1.00 27.14 319 SER A C 1
ATOM 2489 O O . SER A 1 319 ? 26.729 11.177 10.696 1.00 27.14 319 SER A O 1
ATOM 2491 N N . TRP A 1 320 ? 26.126 11.468 8.564 1.00 30.34 320 TRP A N 1
ATOM 2492 C CA . TRP A 1 320 ? 25.334 12.683 8.788 1.00 30.34 320 TRP A CA 1
ATOM 2493 C C . TRP A 1 320 ? 23.875 12.414 9.206 1.00 30.34 320 TRP A C 1
ATOM 2495 O O . TRP A 1 320 ? 23.114 13.355 9.383 1.00 30.34 320 TRP A O 1
ATOM 2505 N N . TRP A 1 321 ? 23.477 11.150 9.398 1.00 25.98 321 TRP A N 1
ATOM 2506 C CA . TRP A 1 321 ? 22.104 10.768 9.771 1.00 25.98 321 TRP A CA 1
ATOM 2507 C C . TRP A 1 321 ? 21.855 10.611 11.287 1.00 25.98 321 TRP A C 1
ATOM 2509 O O . TRP A 1 321 ? 20.736 10.325 11.692 1.00 25.98 321 TRP A O 1
ATOM 2519 N N . THR A 1 322 ? 22.870 10.795 12.141 1.00 25.69 322 THR A N 1
ATOM 2520 C CA . THR A 1 322 ? 22.755 10.690 13.617 1.00 25.69 322 THR A CA 1
ATOM 2521 C C . THR A 1 322 ? 22.719 12.036 14.346 1.00 25.69 322 THR A C 1
ATOM 2523 O O . THR A 1 322 ? 22.909 12.079 15.557 1.00 25.69 322 THR A O 1
ATOM 2526 N N . ALA A 1 323 ? 22.476 13.137 13.637 1.00 26.80 323 ALA A N 1
ATOM 2527 C CA . ALA A 1 323 ? 22.320 14.456 14.241 1.00 26.80 323 ALA A CA 1
ATOM 2528 C C . ALA A 1 323 ? 21.070 15.150 13.683 1.00 26.80 323 ALA A C 1
ATOM 2530 O O . ALA A 1 323 ? 21.193 15.986 12.795 1.00 26.80 323 ALA A O 1
ATOM 2531 N N . CYS A 1 324 ? 19.895 14.744 14.174 1.00 26.83 324 CYS A N 1
ATOM 2532 C CA . CYS A 1 324 ? 18.649 15.517 14.272 1.00 26.83 324 CYS A CA 1
ATOM 2533 C C . CYS A 1 324 ? 17.657 14.752 15.156 1.00 26.83 324 CYS A C 1
ATOM 2535 O O . CYS A 1 324 ? 17.508 13.528 14.939 1.00 26.83 324 CYS A O 1
#

Foldseek 3Di:
DFAEAEAAAALPPCPHLVPAAFQQAAEEAEEAAAAPVVQVVQQVQQPDDPPDDGDDGGAPDDHPDLVCLLVVLLSNLGHYQWKYKYWYDPVCQVVNCVSNVVSVWAFDDKAKEFAPDFDAPPVPPDGGDGITIMTMITNDPDDHDWQCVPDDRYHYDHDQCLVQVRDDPHPPDDHLRRLLVCCRGRHDAQGEYEYADCFQPSNLLSCLVRNYHYDYYHHDVLSLVNNLVSNLVSNCVVVVPVVLPVCVVVVVVVVVVCVPDPPDPPPPVVCVVLCCVCVSCVPHPPPSVCLDDPVSVVVVVVSCVVRVSNSDDNDPDPPVPPDD